Protein AF-A0A131XNH0-F1 (afdb_monomer)

Organism: NCBI:txid257692

Foldseek 3Di:
DDDDDDDDPDDDDDDPDPDPDPPPDPDPPQQAAADLEADDDDQDDDPPDPQWDWFWHNHNPATDIDTGHPSCPRNTHQARLRRCLHHNVPDDQLLQVPDAPQFLCPPPSDLDQPPDLQVRDDDPDRWDWKWFHDLVVQAIGITTGRDPDPDDDPNHRIGRDRVVNCRHRHCVNVSVVVVVVVVVVVD

Solvent-accessible surface area (backbone atoms only — not comparable to full-atom values): 11573 Å² total; per-residue (Å²): 139,86,85,83,85,81,83,79,83,80,82,80,81,81,80,83,77,84,78,85,77,85,75,87,71,91,67,89,62,90,77,44,65,57,54,77,49,51,78,80,77,81,53,54,93,58,91,84,50,88,67,52,38,80,30,22,42,30,68,77,84,50,67,43,81,42,64,27,32,72,94,50,52,54,53,31,27,84,26,42,38,64,34,24,68,75,61,37,78,79,61,87,57,47,26,37,67,40,72,58,64,32,39,69,60,72,90,66,84,64,88,55,72,57,90,57,38,79,82,54,83,52,101,84,56,80,32,40,72,31,18,26,38,36,60,89,85,43,43,57,43,56,36,37,34,60,41,84,60,90,79,78,51,92,53,44,12,67,24,84,38,59,71,58,31,36,36,60,36,41,59,42,46,61,52,52,52,51,56,55,48,55,55,59,78,74,107

Radius of gyration: 25.09 Å; Cα contacts (8 Å, |Δi|>4): 285; chains: 1; bounding box: 103×27×51 Å

Mean predicted aligned error: 12.6 Å

Nearest PDB structures (foldseek):
  4ntw-assembly1_B  TM=7.840E-01  e=1.267E-02  Micrurus tener tener
  1cbw-assembly1_D  TM=6.754E-01  e=1.628E-02  Bos taurus
  3l3t-assembly4_H  TM=7.615E-01  e=4.165E-02  Homo sapiens
  4dtg-assembly1_K  TM=8.808E-01  e=9.402E-02  Homo sapiens
  5jb4-assembly3_C  TM=5.821E-01  e=1.134E-01  Bos taurus

Structure (mmCIF, N/CA/C/O backbone):
data_AF-A0A131XNH0-F1
#
_entry.id   AF-A0A131XNH0-F1
#
loop_
_atom_site.group_PDB
_atom_site.id
_atom_site.type_symbol
_atom_site.label_atom_id
_atom_site.label_alt_id
_atom_site.label_comp_id
_atom_site.label_asym_id
_atom_site.label_entity_id
_atom_site.label_seq_id
_atom_site.pdbx_PDB_ins_code
_atom_site.Cartn_x
_atom_site.Cartn_y
_atom_site.Cartn_z
_atom_site.occupancy
_atom_site.B_iso_or_equiv
_atom_site.auth_seq_id
_atom_site.auth_comp_id
_atom_site.auth_asym_id
_atom_site.auth_atom_id
_atom_site.pdbx_PDB_model_num
ATOM 1 N N . ALA A 1 1 ? -75.062 -7.796 -14.620 1.00 44.69 1 ALA A N 1
ATOM 2 C CA . ALA A 1 1 ? -73.820 -7.941 -15.399 1.00 44.69 1 ALA A CA 1
ATOM 3 C C . ALA A 1 1 ? -73.049 -6.633 -15.315 1.00 44.69 1 ALA A C 1
ATOM 5 O O . ALA A 1 1 ? -73.639 -5.597 -15.591 1.00 44.69 1 ALA A O 1
ATOM 6 N N . ARG A 1 2 ? -71.762 -6.752 -14.970 1.00 46.25 2 ARG A N 1
ATOM 7 C CA . ARG A 1 2 ? -70.697 -5.739 -14.909 1.00 46.25 2 ARG A CA 1
ATOM 8 C C . ARG A 1 2 ? -70.635 -4.850 -13.666 1.00 46.25 2 ARG A C 1
ATOM 10 O O . ARG A 1 2 ? -71.256 -3.799 -13.568 1.00 46.25 2 ARG A O 1
ATOM 17 N N . ASP A 1 3 ? -69.795 -5.357 -12.774 1.00 42.38 3 ASP A N 1
ATOM 18 C CA . ASP A 1 3 ? -69.108 -4.742 -11.651 1.00 42.38 3 ASP A CA 1
ATOM 19 C C . ASP A 1 3 ? -68.352 -3.463 -12.037 1.00 42.38 3 ASP A C 1
ATOM 21 O O . ASP A 1 3 ? -67.699 -3.400 -13.082 1.00 42.38 3 ASP A O 1
ATOM 25 N N . VAL A 1 4 ? -68.390 -2.465 -11.152 1.00 46.16 4 VAL A N 1
ATOM 26 C CA . VAL A 1 4 ? -67.480 -1.314 -11.160 1.00 46.16 4 VAL A CA 1
ATOM 27 C C . VAL A 1 4 ? -66.603 -1.440 -9.918 1.00 46.16 4 VAL A C 1
ATOM 29 O O . VAL A 1 4 ? -67.062 -1.250 -8.795 1.00 46.16 4 VAL A O 1
ATOM 32 N N . ILE A 1 5 ? -65.347 -1.826 -10.134 1.00 52.44 5 ILE A N 1
ATOM 33 C CA . ILE A 1 5 ? -64.311 -1.917 -9.104 1.00 52.44 5 ILE A CA 1
ATOM 34 C C . ILE A 1 5 ? -63.691 -0.526 -8.960 1.00 52.44 5 ILE A C 1
ATOM 36 O O . ILE A 1 5 ? -62.969 -0.066 -9.843 1.00 52.44 5 ILE A O 1
ATOM 40 N N . THR A 1 6 ? -63.973 0.146 -7.847 1.00 55.66 6 THR A N 1
ATOM 41 C CA . THR A 1 6 ? -63.316 1.405 -7.479 1.00 55.66 6 THR A CA 1
ATOM 42 C C . THR A 1 6 ? -62.014 1.081 -6.747 1.00 55.66 6 THR A C 1
ATOM 44 O O . THR A 1 6 ? -62.030 0.632 -5.603 1.00 55.66 6 THR A O 1
ATOM 47 N N . LEU A 1 7 ? -60.876 1.289 -7.411 1.00 50.44 7 LEU A N 1
ATOM 48 C CA . LEU A 1 7 ? -59.545 1.209 -6.804 1.00 50.44 7 LEU A CA 1
ATOM 49 C C . LEU A 1 7 ? -59.304 2.450 -5.935 1.00 50.44 7 LEU A C 1
ATOM 51 O O . LEU A 1 7 ? -59.105 3.550 -6.446 1.00 50.44 7 LEU A O 1
ATOM 55 N N . ILE A 1 8 ? -59.315 2.270 -4.614 1.00 54.03 8 ILE A N 1
ATOM 56 C CA . ILE A 1 8 ? -58.834 3.273 -3.661 1.00 54.03 8 ILE A CA 1
ATOM 57 C C . ILE A 1 8 ? -57.310 3.136 -3.612 1.00 54.03 8 ILE A C 1
ATOM 59 O O . ILE A 1 8 ? -56.782 2.182 -3.046 1.00 54.03 8 ILE A O 1
ATOM 63 N N . ALA A 1 9 ? -56.600 4.074 -4.237 1.00 49.59 9 ALA A N 1
ATOM 64 C CA . ALA A 1 9 ? -55.153 4.182 -4.115 1.00 49.59 9 ALA A CA 1
ATOM 65 C C . ALA A 1 9 ? -54.807 4.701 -2.709 1.00 49.59 9 ALA A C 1
ATOM 67 O O . ALA A 1 9 ? -54.939 5.886 -2.406 1.00 49.59 9 ALA A O 1
ATOM 68 N N . SER A 1 10 ? -54.404 3.791 -1.829 1.00 46.84 10 SER A N 1
ATOM 69 C CA . SER A 1 10 ? -53.870 4.092 -0.504 1.00 46.84 10 SER A CA 1
ATOM 70 C C . SER A 1 10 ? -52.442 4.632 -0.629 1.00 46.84 10 SER A C 1
ATOM 72 O O . SER A 1 10 ? -51.507 3.870 -0.867 1.00 46.84 10 SER A O 1
ATOM 74 N N . TYR A 1 11 ? -52.262 5.943 -0.464 1.00 49.88 11 TYR A N 1
ATOM 75 C CA . TYR A 1 11 ? -50.943 6.558 -0.316 1.00 49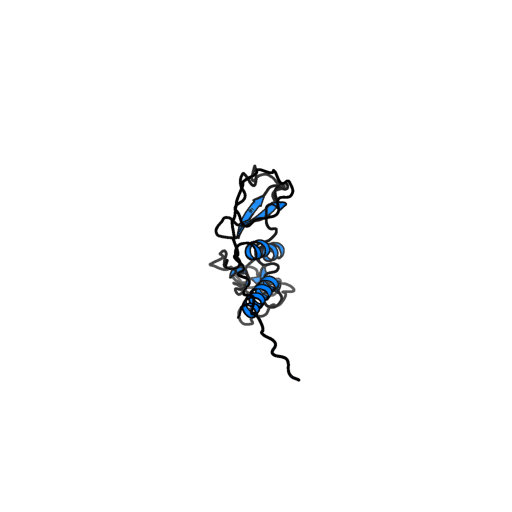.88 11 TYR A CA 1
ATOM 76 C C . TYR A 1 11 ? -50.453 6.367 1.124 1.00 49.88 11 TYR A C 1
ATOM 78 O O . TYR A 1 11 ? -50.841 7.105 2.027 1.00 49.88 11 TYR A O 1
ATOM 86 N N . THR A 1 12 ? -49.599 5.373 1.360 1.00 55.75 12 THR A N 1
ATOM 87 C CA . THR A 1 12 ? -48.831 5.281 2.608 1.00 55.75 12 THR A CA 1
ATOM 88 C C . THR A 1 12 ? -47.630 6.223 2.523 1.00 55.75 12 THR A C 1
ATOM 90 O O . THR A 1 12 ? -46.668 5.938 1.810 1.00 55.75 12 THR A O 1
ATOM 93 N N . LEU A 1 13 ? -47.682 7.349 3.243 1.00 48.34 13 LEU A N 1
ATOM 94 C CA . LEU A 1 13 ? -46.508 8.174 3.537 1.00 48.34 13 LEU A CA 1
ATOM 95 C C . LEU A 1 13 ? -45.530 7.355 4.395 1.00 48.34 13 LEU A C 1
ATOM 97 O O . LEU A 1 13 ? -45.822 7.072 5.555 1.00 48.34 13 LEU A O 1
ATOM 101 N N . MET A 1 14 ? -44.357 7.013 3.861 1.00 55.97 14 MET A N 1
ATOM 102 C CA . MET A 1 14 ? -43.214 6.644 4.697 1.00 55.97 14 MET A CA 1
ATOM 103 C C . MET A 1 14 ? -42.484 7.921 5.113 1.00 55.97 14 MET A C 1
ATOM 105 O O . MET A 1 14 ? -41.694 8.481 4.358 1.00 55.97 14 MET A O 1
ATOM 109 N N . THR A 1 15 ? -42.747 8.391 6.327 1.00 52.03 15 THR A N 1
ATOM 110 C CA . THR A 1 15 ? -41.867 9.334 7.021 1.00 52.03 15 THR A CA 1
ATOM 111 C C . THR A 1 15 ? -40.651 8.570 7.545 1.00 52.03 15 THR A C 1
ATOM 113 O O . THR A 1 15 ? -40.745 7.878 8.558 1.00 52.03 15 THR A O 1
ATOM 116 N N . LEU A 1 16 ? -39.511 8.681 6.860 1.00 45.47 16 LEU A N 1
ATOM 117 C CA . LEU A 1 16 ? -38.210 8.298 7.413 1.00 45.47 16 LEU A CA 1
ATOM 118 C C . LEU A 1 16 ? -37.776 9.380 8.406 1.00 45.47 16 LEU A C 1
ATOM 120 O O . LEU A 1 16 ? -37.287 10.439 8.019 1.00 45.47 16 LEU A O 1
ATOM 124 N N . VAL A 1 17 ? -37.987 9.120 9.694 1.00 49.22 17 VAL A N 1
ATOM 125 C CA . VAL A 1 17 ? -37.387 9.898 10.780 1.00 49.22 17 VAL A CA 1
ATOM 126 C C . VAL A 1 17 ? -36.035 9.261 11.096 1.00 49.22 17 VAL A C 1
ATOM 128 O O . VAL A 1 17 ? -35.975 8.212 11.730 1.00 49.22 17 VAL A O 1
ATOM 131 N N . LEU A 1 18 ? -34.947 9.880 10.636 1.00 47.38 18 LEU A N 1
ATOM 132 C CA . LEU A 1 18 ? -33.600 9.598 11.133 1.00 47.38 18 LEU A CA 1
ATOM 133 C C . LEU A 1 18 ? -33.345 10.513 12.334 1.00 47.38 18 LEU A C 1
ATOM 135 O O . LEU A 1 18 ? -32.860 11.631 12.186 1.00 47.38 18 LEU A O 1
ATOM 139 N N . THR A 1 19 ? -33.713 10.060 13.529 1.00 47.38 19 THR A N 1
ATOM 140 C CA . THR A 1 19 ? -33.179 10.634 14.770 1.00 47.38 19 THR A CA 1
ATOM 141 C C . THR A 1 19 ? -31.939 9.852 15.161 1.00 47.38 19 THR A C 1
ATOM 143 O O . THR A 1 19 ? -32.039 8.753 15.703 1.00 47.38 19 THR A O 1
ATOM 146 N N . ASP A 1 20 ? -30.779 10.432 14.879 1.00 46.81 20 ASP A N 1
ATOM 147 C CA . ASP A 1 20 ? -29.486 9.954 15.353 1.00 46.81 20 ASP A CA 1
ATOM 148 C C . ASP A 1 20 ? -29.313 10.432 16.809 1.00 46.81 20 ASP A C 1
ATOM 150 O O . ASP A 1 20 ? -28.947 11.577 17.077 1.00 46.81 20 ASP A O 1
ATOM 154 N N . GLN A 1 21 ? -29.687 9.592 17.778 1.00 40.91 21 GLN A N 1
ATOM 155 C CA . GLN A 1 21 ? -29.392 9.828 19.192 1.00 40.91 21 GLN A CA 1
ATOM 156 C C . GLN A 1 21 ? -28.073 9.139 19.540 1.00 40.91 21 GLN A C 1
ATOM 158 O O . GLN A 1 21 ? -28.044 7.964 19.901 1.00 40.91 21 GLN A O 1
ATOM 163 N N . ARG A 1 22 ? -26.968 9.889 19.499 1.00 43.16 22 ARG A N 1
ATOM 164 C CA . ARG A 1 22 ? -25.732 9.473 20.169 1.00 43.16 22 ARG A CA 1
ATOM 165 C C . ARG A 1 22 ? -25.866 9.719 21.670 1.00 43.16 22 ARG A C 1
ATOM 167 O O . ARG A 1 22 ? -25.497 10.772 22.179 1.00 43.16 22 ARG A O 1
ATOM 174 N N . ALA A 1 23 ? -26.392 8.727 22.381 1.00 39.09 23 ALA A N 1
ATOM 175 C CA . ALA A 1 23 ? -26.107 8.562 23.797 1.00 39.09 23 ALA A CA 1
ATOM 176 C C . ALA A 1 23 ? -24.734 7.885 23.917 1.00 39.09 23 ALA A C 1
ATOM 178 O O . ALA A 1 23 ? -24.583 6.702 23.621 1.00 39.09 23 ALA A O 1
ATOM 179 N N . ALA A 1 24 ? -23.718 8.648 24.323 1.00 38.84 24 ALA A N 1
ATOM 180 C CA . ALA A 1 24 ? -22.410 8.111 24.673 1.00 38.84 24 ALA A CA 1
ATOM 181 C C . ALA A 1 24 ? -22.508 7.376 26.020 1.00 38.84 24 ALA A C 1
ATOM 183 O O . ALA A 1 24 ? -22.227 7.934 27.078 1.00 38.84 24 ALA A O 1
ATOM 184 N N . SER A 1 25 ? -22.929 6.112 25.992 1.00 36.34 25 SER A N 1
ATOM 185 C CA . SER A 1 25 ? -22.599 5.180 27.064 1.00 36.34 25 SER A CA 1
ATOM 186 C C . SER A 1 25 ? -21.196 4.648 26.803 1.00 36.34 25 SER A C 1
ATOM 188 O O . SER A 1 25 ? -20.978 3.887 25.860 1.00 36.34 25 SER A O 1
ATOM 190 N N . VAL A 1 26 ? -20.255 5.057 27.653 1.00 47.47 26 VAL A N 1
ATOM 191 C CA . VAL A 1 26 ? -18.925 4.458 27.791 1.00 47.47 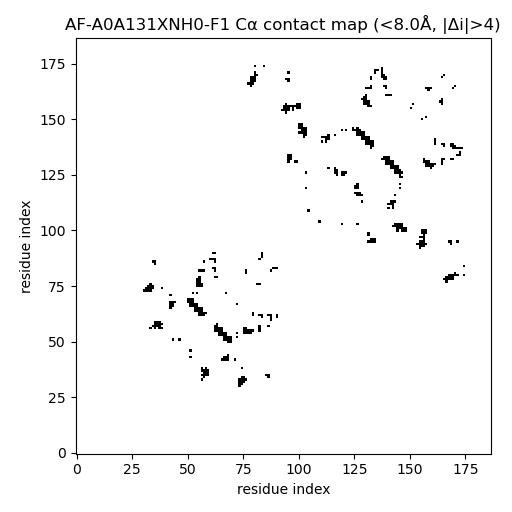26 VAL A CA 1
ATOM 192 C C . VAL A 1 26 ? -19.117 2.999 28.210 1.00 47.47 26 VAL A C 1
ATOM 194 O O . VAL A 1 26 ? -19.172 2.672 29.393 1.00 47.47 26 VAL A O 1
ATOM 197 N N . MET A 1 27 ? -19.264 2.113 27.230 1.00 39.25 27 MET A N 1
ATOM 198 C CA . MET A 1 27 ? -19.025 0.691 27.416 1.00 39.25 27 MET A CA 1
ATOM 199 C C . MET A 1 27 ? -17.640 0.412 26.861 1.00 39.25 27 MET A C 1
ATOM 201 O O . MET A 1 27 ? -17.382 0.572 25.671 1.00 39.25 27 MET A O 1
ATOM 205 N N . LYS A 1 28 ? -16.741 0.036 27.769 1.00 40.66 28 LYS A N 1
ATOM 206 C CA . LYS A 1 28 ? -15.414 -0.501 27.485 1.00 40.66 28 LYS A CA 1
ATOM 207 C C . LYS A 1 28 ? -15.612 -1.785 26.670 1.00 40.66 28 LYS A C 1
ATOM 209 O O . LYS A 1 28 ? -15.768 -2.864 27.234 1.00 40.66 28 LYS A O 1
ATOM 214 N N . ASN A 1 29 ? -15.727 -1.645 25.355 1.00 38.00 29 ASN A N 1
ATOM 215 C CA . ASN A 1 29 ? -15.895 -2.764 24.448 1.00 38.00 29 ASN A CA 1
ATOM 216 C C . ASN A 1 29 ? -14.509 -3.368 24.216 1.00 38.00 29 ASN A C 1
ATOM 218 O O . ASN A 1 29 ? -13.674 -2.782 23.538 1.00 38.00 29 ASN A O 1
ATOM 222 N N . THR A 1 30 ? -14.236 -4.510 24.841 1.00 45.06 30 THR A N 1
ATOM 223 C CA . THR A 1 30 ? -12.959 -5.234 24.720 1.00 45.06 30 THR A CA 1
ATOM 224 C C . THR A 1 30 ? -12.814 -6.012 23.408 1.00 45.06 30 THR A C 1
ATOM 226 O O . THR A 1 30 ? -11.839 -6.731 23.258 1.00 45.06 30 THR A O 1
ATOM 229 N N . ASN A 1 31 ? -13.736 -5.836 22.457 1.00 50.88 31 ASN A N 1
ATOM 230 C CA . ASN A 1 31 ? -13.583 -6.231 21.055 1.00 50.88 31 ASN A CA 1
ATOM 231 C C . ASN A 1 31 ? -13.767 -4.976 20.200 1.00 50.88 31 ASN A C 1
ATOM 233 O O . ASN A 1 31 ? -14.838 -4.724 19.647 1.00 50.88 31 ASN A O 1
ATOM 237 N N . SER A 1 32 ? -12.752 -4.122 20.214 1.00 67.31 32 SER A N 1
ATOM 238 C CA . SER A 1 32 ? -12.757 -2.879 19.458 1.00 67.31 32 SER A CA 1
ATOM 239 C C . SER A 1 32 ? -12.402 -3.198 18.012 1.00 67.31 32 SER A C 1
ATOM 241 O O . SER A 1 32 ? -11.243 -3.469 17.735 1.00 67.31 32 SER A O 1
ATOM 243 N N . GLU A 1 33 ? -13.382 -3.194 17.110 1.00 79.44 33 GLU A N 1
ATOM 244 C CA . GLU A 1 33 ? -13.127 -3.228 15.665 1.00 79.44 33 GLU A CA 1
ATOM 245 C C . GLU A 1 33 ? -12.521 -1.892 15.199 1.00 79.44 33 GLU A C 1
ATOM 247 O O . GLU A 1 33 ? -12.764 -0.857 15.834 1.00 79.44 33 GLU A O 1
ATOM 252 N N . PRO A 1 34 ? -11.752 -1.869 14.094 1.00 87.50 34 PRO A N 1
ATOM 253 C CA . PRO A 1 34 ? -11.221 -0.622 13.572 1.00 87.50 34 PRO A CA 1
ATOM 254 C C . PRO A 1 34 ? -12.369 0.273 13.094 1.00 87.50 34 PRO A C 1
ATOM 256 O O . PRO A 1 34 ? -13.322 -0.177 12.456 1.00 87.50 34 PRO A O 1
ATOM 259 N N . THR A 1 35 ? -12.282 1.563 13.409 1.00 91.31 35 THR A N 1
ATOM 260 C CA . THR A 1 35 ? -13.314 2.548 13.060 1.00 91.31 35 THR A CA 1
ATOM 261 C C . THR A 1 35 ? -12.742 3.656 12.185 1.00 91.31 35 THR A C 1
ATOM 263 O O . THR A 1 35 ? -11.535 3.885 12.149 1.00 91.31 35 THR A O 1
ATOM 266 N N . CYS A 1 36 ? -13.621 4.397 11.506 1.00 95.50 36 CYS A N 1
ATOM 267 C CA . CYS A 1 36 ? -13.257 5.610 10.766 1.00 95.50 36 CYS A CA 1
ATOM 268 C C . CYS A 1 36 ? -13.210 6.839 11.675 1.00 95.50 36 CYS A C 1
ATOM 270 O O . CYS A 1 36 ? -13.691 7.917 11.328 1.00 95.50 36 CYS A O 1
ATOM 272 N N . MET A 1 37 ? -12.665 6.651 12.872 1.00 92.50 37 MET A N 1
ATOM 273 C CA . MET A 1 37 ? -12.409 7.697 13.845 1.00 92.50 37 MET A CA 1
ATOM 274 C C . MET A 1 37 ? -10.992 7.523 14.368 1.00 92.50 37 MET A C 1
ATOM 276 O O . MET A 1 37 ? -10.538 6.400 14.591 1.00 92.50 37 MET A O 1
ATOM 280 N N . LYS A 1 38 ? -10.314 8.648 14.597 1.00 92.12 38 LYS A N 1
ATOM 281 C CA . LYS A 1 38 ? -8.984 8.647 15.194 1.00 92.12 38 LYS A CA 1
ATOM 282 C C . LYS A 1 38 ? -9.027 7.945 16.557 1.00 92.12 38 LYS A C 1
ATOM 284 O O . LYS A 1 38 ? -9.799 8.382 17.414 1.00 92.12 38 LYS A O 1
ATOM 289 N N . PRO A 1 39 ? -8.205 6.907 16.790 1.00 90.25 39 PRO A N 1
ATOM 290 C CA . PRO A 1 39 ? -8.164 6.240 18.082 1.00 90.25 39 PRO A CA 1
ATOM 291 C C . PRO A 1 39 ? -7.769 7.201 19.203 1.00 90.25 39 PRO A C 1
ATOM 293 O O . PRO A 1 39 ? -6.831 7.991 19.069 1.00 90.25 39 PRO A O 1
ATOM 296 N N . GLU A 1 40 ? -8.466 7.110 20.332 1.00 90.88 40 GLU A N 1
ATOM 297 C CA . GLU A 1 40 ? -8.141 7.899 21.517 1.00 90.88 40 GLU A CA 1
ATOM 298 C C . GLU A 1 40 ? -7.004 7.256 22.329 1.00 90.88 40 GLU A C 1
ATOM 300 O O . GLU A 1 40 ? -6.783 6.040 22.310 1.00 90.88 40 GLU A O 1
ATOM 305 N N . GLY A 1 41 ? -6.278 8.082 23.085 1.00 89.88 41 GLY A N 1
ATOM 306 C CA . GLY A 1 41 ? -5.198 7.640 23.967 1.00 89.88 41 GLY A CA 1
ATOM 307 C C . GLY A 1 41 ? -3.908 7.238 23.242 1.00 89.88 41 GLY A C 1
ATOM 308 O O . GLY A 1 41 ? -3.776 7.336 22.026 1.00 89.88 41 GLY A O 1
ATOM 309 N N . LYS A 1 42 ? -2.916 6.791 24.018 1.00 91.00 42 LYS A N 1
ATOM 310 C CA . LYS A 1 42 ? -1.612 6.388 23.481 1.00 91.00 42 LYS A CA 1
ATOM 311 C C . LYS A 1 42 ? -1.707 5.045 22.759 1.00 91.00 42 LYS A C 1
ATOM 313 O O . LYS A 1 42 ? -2.216 4.070 23.313 1.00 91.00 42 LYS A O 1
ATOM 318 N N . LEU A 1 43 ? -1.196 4.997 21.534 1.00 92.88 43 LEU A N 1
ATOM 319 C CA . LEU A 1 43 ? -1.111 3.773 20.734 1.00 92.88 43 LEU A CA 1
ATOM 320 C C . LEU A 1 43 ? 0.112 2.917 21.087 1.00 92.88 43 LEU A C 1
ATOM 322 O O . LEU A 1 43 ? 0.089 1.705 20.899 1.00 92.88 43 LEU A O 1
ATOM 326 N N . TYR A 1 44 ? 1.139 3.533 21.666 1.00 93.00 44 TYR A N 1
ATOM 327 C CA . TYR A 1 44 ? 2.338 2.887 22.181 1.00 93.00 44 TYR A CA 1
ATOM 328 C C . TYR A 1 44 ? 2.865 3.668 23.391 1.00 93.00 44 TYR A C 1
ATOM 330 O O . TYR A 1 44 ? 2.587 4.862 23.540 1.00 93.00 44 TYR A O 1
ATOM 338 N N . ASP A 1 45 ? 3.618 2.991 24.257 1.00 90.75 45 ASP A N 1
ATOM 339 C CA . ASP A 1 45 ? 4.174 3.592 25.475 1.00 90.75 45 ASP A CA 1
ATOM 340 C C . ASP A 1 45 ? 5.639 4.031 25.296 1.00 90.75 45 ASP A C 1
ATOM 342 O O . ASP A 1 45 ? 6.021 5.097 25.781 1.00 90.75 45 ASP A O 1
ATOM 346 N N . SER A 1 46 ? 6.434 3.257 24.549 1.00 90.62 46 SER A N 1
ATOM 347 C CA . SER A 1 46 ? 7.817 3.569 24.166 1.00 90.62 46 SER A CA 1
ATOM 348 C C . SER A 1 46 ? 8.108 3.054 22.758 1.00 90.62 46 SER A C 1
ATOM 350 O O . SER A 1 46 ? 7.576 2.016 22.382 1.00 90.62 46 SER A O 1
ATOM 352 N N . LEU A 1 47 ? 8.964 3.752 22.005 1.00 90.25 47 LEU A N 1
ATOM 353 C CA . LEU A 1 47 ? 9.468 3.288 20.704 1.00 90.25 47 LEU A CA 1
ATOM 354 C C . LEU A 1 47 ? 10.483 2.142 20.834 1.00 90.25 47 LEU A C 1
ATOM 356 O O . LEU A 1 47 ? 10.740 1.451 19.854 1.00 90.25 47 LEU A O 1
ATOM 360 N N . ASP A 1 48 ? 11.029 1.925 22.034 1.00 91.69 48 ASP A N 1
ATOM 361 C CA . ASP A 1 48 ? 11.983 0.844 22.314 1.00 91.69 48 ASP A CA 1
ATOM 362 C C . ASP A 1 48 ? 11.300 -0.525 22.491 1.00 91.69 48 ASP A C 1
ATOM 364 O O . ASP A 1 48 ? 11.970 -1.542 22.679 1.00 91.69 48 ASP A O 1
ATOM 368 N N . ASP A 1 49 ? 9.965 -0.568 22.473 1.00 90.31 49 ASP A N 1
ATOM 369 C CA . ASP A 1 49 ? 9.217 -1.815 22.584 1.00 90.31 49 ASP A CA 1
ATOM 370 C C . ASP A 1 49 ? 9.325 -2.628 21.282 1.00 90.31 49 ASP A C 1
ATOM 372 O O . ASP A 1 49 ? 8.815 -2.265 20.221 1.00 90.31 49 ASP A O 1
ATOM 376 N N . ILE A 1 50 ? 9.984 -3.781 21.377 1.00 89.50 50 ILE A N 1
ATOM 377 C CA . ILE A 1 50 ? 10.212 -4.700 20.255 1.00 89.50 50 ILE A CA 1
ATOM 378 C C . ILE A 1 50 ? 8.935 -5.405 19.769 1.00 89.50 50 ILE A C 1
ATOM 380 O O . ILE A 1 50 ? 8.956 -6.085 18.741 1.00 89.50 50 ILE A O 1
ATOM 384 N N . HIS A 1 51 ? 7.833 -5.297 20.512 1.00 93.75 51 HIS A N 1
ATOM 385 C CA . HIS A 1 51 ? 6.560 -5.929 20.180 1.00 93.75 51 HIS A CA 1
ATOM 386 C C . HIS A 1 51 ? 5.600 -5.008 19.424 1.00 93.75 51 HIS A C 1
ATOM 388 O O . HIS A 1 51 ? 4.521 -5.467 19.032 1.00 93.75 51 HIS A O 1
ATOM 394 N N . LEU A 1 52 ? 5.986 -3.752 19.170 1.00 95.06 52 LEU A N 1
ATOM 395 C CA . LEU A 1 52 ? 5.185 -2.831 18.371 1.00 95.06 52 LEU A CA 1
ATOM 396 C C . LEU A 1 52 ? 4.911 -3.385 16.969 1.00 95.06 52 LEU A C 1
ATOM 398 O O . LEU A 1 52 ? 5.728 -4.077 16.355 1.00 95.06 52 LEU A O 1
ATOM 402 N N . LYS A 1 53 ? 3.728 -3.061 16.453 1.00 95.88 53 LYS A N 1
ATOM 403 C CA . LYS A 1 53 ? 3.272 -3.410 15.109 1.00 95.88 53 LYS A CA 1
ATOM 404 C C . LYS A 1 53 ? 3.021 -2.141 14.315 1.00 95.88 53 LYS A C 1
ATOM 406 O O . LYS A 1 53 ? 2.396 -1.216 14.821 1.00 95.88 53 LYS A O 1
ATOM 411 N N . LEU A 1 54 ? 3.474 -2.121 13.066 1.00 96.00 54 LEU A N 1
ATOM 412 C CA . LEU A 1 54 ? 3.080 -1.098 12.105 1.00 96.00 54 LEU A CA 1
ATOM 413 C C . LEU A 1 54 ? 1.674 -1.425 11.585 1.00 96.00 54 LEU A C 1
ATOM 415 O O . LEU A 1 54 ? 1.408 -2.565 11.194 1.00 96.00 54 LEU A O 1
ATOM 419 N N . ARG A 1 55 ? 0.763 -0.456 11.653 1.00 97.25 55 ARG A N 1
ATOM 420 C CA . ARG A 1 55 ? -0.657 -0.588 11.283 1.00 97.25 55 ARG A CA 1
ATOM 421 C C . ARG A 1 55 ? -1.159 0.707 10.656 1.00 97.25 55 ARG A C 1
ATOM 423 O O . ARG A 1 55 ? -0.464 1.717 10.724 1.00 97.25 55 ARG A O 1
ATOM 430 N N . TYR A 1 56 ? -2.373 0.689 10.112 1.00 97.44 56 TYR A N 1
ATOM 431 C CA . TYR A 1 56 ? -3.059 1.897 9.656 1.00 97.44 56 TYR A CA 1
ATOM 432 C C . TYR A 1 56 ? -4.176 2.313 10.600 1.00 97.44 56 TYR A C 1
ATOM 434 O O . TYR A 1 56 ? -4.921 1.483 11.122 1.00 97.44 56 TYR A O 1
ATOM 442 N N . ILE A 1 57 ? -4.335 3.619 10.760 1.00 97.19 57 ILE A N 1
ATOM 443 C CA . ILE A 1 57 ? -5.520 4.235 11.355 1.00 97.19 57 ILE A CA 1
ATOM 444 C C . ILE A 1 57 ? -6.072 5.268 10.384 1.00 97.19 57 ILE A C 1
ATOM 446 O O . ILE A 1 57 ? -5.333 5.797 9.558 1.00 97.19 57 ILE A O 1
ATOM 450 N N . PHE A 1 58 ? -7.354 5.586 10.518 1.00 97.06 58 PHE A N 1
ATOM 451 C CA . PHE A 1 58 ? -7.895 6.805 9.939 1.00 97.06 58 PHE A CA 1
ATOM 452 C C . PHE A 1 58 ? -7.714 7.941 10.947 1.00 97.06 58 PHE A C 1
ATOM 454 O O . PHE A 1 58 ? -8.203 7.847 12.075 1.00 97.06 58 PHE A O 1
ATOM 461 N N . ASP A 1 59 ? -6.997 8.998 10.579 1.00 94.31 59 ASP A N 1
ATOM 462 C CA . ASP A 1 59 ? -6.687 10.097 11.501 1.00 94.31 59 ASP A CA 1
ATOM 463 C C . ASP A 1 59 ? -7.743 11.216 11.528 1.00 94.31 59 ASP A C 1
ATOM 465 O O . ASP A 1 59 ? -7.655 12.126 12.358 1.00 94.31 59 ASP A O 1
ATOM 469 N N . GLY A 1 60 ? -8.768 11.107 10.679 1.00 93.38 60 GLY A N 1
ATOM 470 C CA . GLY A 1 60 ? -9.809 12.113 10.467 1.00 93.38 60 GLY A CA 1
ATOM 471 C C . GLY A 1 60 ? -9.809 12.676 9.047 1.00 93.38 60 GLY A C 1
ATOM 472 O O . GLY A 1 60 ? -10.853 13.139 8.586 1.00 93.38 60 GLY A O 1
ATOM 473 N N . GLU A 1 61 ? -8.682 12.579 8.346 1.00 93.75 61 GLU A N 1
ATOM 474 C CA . GLU A 1 61 ? -8.516 13.055 6.974 1.00 93.75 61 GLU A CA 1
ATOM 475 C C . GLU A 1 61 ? -8.052 11.919 6.062 1.00 93.75 61 GLU A C 1
ATOM 477 O O . GLU A 1 61 ? -8.641 11.684 5.002 1.00 93.75 61 GLU A O 1
ATOM 482 N N . GLU A 1 62 ? -7.064 11.144 6.499 1.00 95.69 62 GLU A N 1
ATOM 483 C CA . GLU A 1 62 ? -6.471 10.080 5.704 1.00 95.69 62 GLU A CA 1
ATOM 484 C C . GLU A 1 62 ? -6.097 8.840 6.520 1.00 95.69 62 GLU A C 1
ATOM 486 O O . GLU A 1 62 ? -6.021 8.825 7.750 1.00 95.69 62 GLU A O 1
ATOM 491 N N . CYS A 1 63 ? -5.913 7.740 5.801 1.00 96.81 63 CYS A N 1
ATOM 492 C CA . CYS A 1 63 ? -5.330 6.526 6.333 1.00 96.81 63 CYS A CA 1
ATOM 493 C C . CYS A 1 63 ? -3.816 6.683 6.397 1.00 96.81 63 CYS A C 1
ATOM 495 O O . CYS A 1 63 ? -3.159 6.751 5.356 1.00 96.81 63 CYS A O 1
ATOM 497 N N . THR A 1 64 ? -3.288 6.698 7.618 1.00 95.44 64 THR A N 1
ATOM 498 C CA . THR A 1 64 ? -1.869 6.912 7.914 1.00 95.44 64 THR A CA 1
ATOM 499 C C . THR A 1 64 ? -1.304 5.778 8.764 1.00 95.44 64 THR A C 1
ATOM 501 O O . THR A 1 64 ? -2.034 5.094 9.494 1.00 95.44 64 THR A O 1
ATOM 504 N N . THR A 1 65 ? 0.004 5.560 8.659 1.00 95.88 65 THR A N 1
ATOM 505 C CA . THR A 1 65 ? 0.710 4.515 9.398 1.00 95.88 65 THR A CA 1
ATOM 506 C C . THR A 1 65 ? 1.000 4.933 10.834 1.00 95.88 65 THR A C 1
ATOM 508 O O . THR A 1 65 ? 1.443 6.051 11.092 1.00 95.88 65 THR A O 1
ATOM 511 N N . VAL A 1 66 ? 0.850 4.002 11.770 1.00 96.19 66 VAL A N 1
ATOM 512 C CA . VAL A 1 66 ? 1.186 4.189 13.184 1.00 96.19 66 VAL A CA 1
ATOM 513 C C . VAL A 1 66 ? 1.835 2.939 13.763 1.00 96.19 66 VAL A C 1
ATOM 515 O O . VAL A 1 66 ? 1.563 1.818 13.331 1.00 96.19 66 VAL A O 1
ATOM 518 N N . LEU A 1 67 ? 2.673 3.132 14.782 1.00 96.69 67 LEU A N 1
ATOM 519 C CA . LEU A 1 67 ? 3.117 2.044 15.644 1.00 96.69 67 LEU A CA 1
ATOM 520 C C . LEU A 1 67 ? 2.081 1.815 16.741 1.00 96.69 67 LEU A C 1
ATOM 522 O O . LEU A 1 67 ? 1.644 2.757 17.404 1.00 96.69 67 LEU A O 1
ATOM 526 N N . VAL A 1 68 ? 1.709 0.557 16.941 1.00 95.88 68 VAL A N 1
ATOM 527 C CA . VAL A 1 68 ? 0.754 0.157 17.971 1.00 95.88 68 VAL A CA 1
ATOM 528 C C . VAL A 1 68 ? 1.286 -0.989 18.804 1.00 95.88 68 VAL A C 1
ATOM 530 O O . VAL A 1 68 ? 1.978 -1.879 18.310 1.00 95.88 68 VAL A O 1
ATOM 533 N N . LYS A 1 69 ? 0.919 -0.989 20.077 1.00 95.12 69 LYS A N 1
ATOM 534 C CA . LYS A 1 69 ? 1.161 -2.113 20.975 1.00 95.12 69 LYS A CA 1
ATOM 535 C C . LYS A 1 69 ? 0.227 -3.298 20.689 1.00 95.12 69 LYS A C 1
ATOM 537 O O . LYS A 1 69 ? -0.883 -3.081 20.189 1.00 95.12 69 LYS A O 1
ATOM 542 N N . PRO A 1 70 ? 0.648 -4.539 21.001 1.00 93.38 7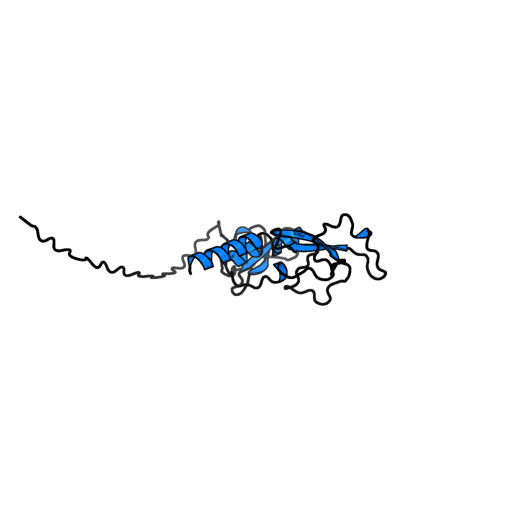0 PRO A N 1
ATOM 543 C CA . PRO A 1 70 ? -0.101 -5.749 20.663 1.00 93.38 70 PRO A CA 1
ATOM 544 C C . PRO A 1 70 ? -1.565 -5.742 21.107 1.00 93.38 70 PRO A C 1
ATOM 546 O O . PRO A 1 70 ? -2.419 -6.204 20.365 1.00 93.38 70 PRO A O 1
ATOM 549 N N . GLU A 1 71 ? -1.880 -5.188 22.276 1.00 92.31 71 GLU A N 1
ATOM 550 C CA . GLU A 1 71 ? -3.244 -5.164 22.811 1.00 92.31 71 GLU A CA 1
ATOM 551 C C . GLU A 1 71 ? -4.193 -4.181 22.103 1.00 92.31 71 GLU A C 1
ATOM 553 O O . GLU A 1 71 ? -5.387 -4.195 22.388 1.00 92.31 71 GLU A O 1
ATOM 558 N N . ARG A 1 72 ? -3.687 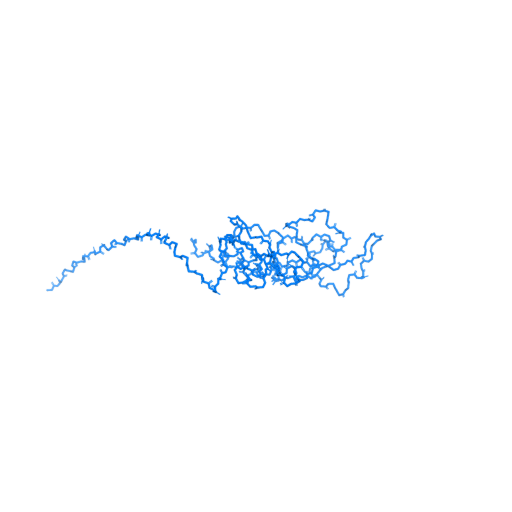-3.329 21.199 1.00 92.75 72 ARG A N 1
ATOM 559 C CA . ARG A 1 72 ? -4.491 -2.348 20.445 1.00 92.75 72 ARG A CA 1
ATOM 560 C C . ARG A 1 72 ? -4.550 -2.624 18.943 1.00 92.75 72 ARG A C 1
ATOM 562 O O . ARG A 1 72 ? -5.068 -1.803 18.191 1.00 92.75 72 ARG A O 1
ATOM 569 N N . VAL A 1 73 ? -4.027 -3.760 18.475 1.00 92.81 73 VAL A N 1
ATOM 570 C CA . VAL A 1 73 ? -4.000 -4.081 17.034 1.00 92.81 73 VAL A CA 1
ATOM 571 C C . VAL A 1 73 ? -5.395 -4.208 16.426 1.00 92.81 73 VAL A C 1
ATOM 573 O O . VAL A 1 73 ? -5.554 -3.898 15.244 1.00 92.81 73 VAL A O 1
ATOM 576 N N . ASP A 1 74 ? -6.387 -4.617 17.216 1.00 92.69 74 ASP A N 1
ATOM 577 C CA . ASP A 1 74 ? -7.772 -4.782 16.764 1.00 92.69 74 ASP A CA 1
ATOM 578 C C . ASP A 1 74 ? -8.452 -3.431 16.498 1.00 92.69 74 ASP A C 1
ATOM 580 O O . ASP A 1 74 ? -9.328 -3.334 15.648 1.00 92.69 74 ASP A O 1
ATOM 584 N N . GLU A 1 75 ? -7.963 -2.349 17.111 1.00 93.31 75 GLU A N 1
ATOM 585 C CA . GLU A 1 75 ? -8.463 -0.985 16.894 1.00 93.31 75 GLU A CA 1
ATOM 586 C C . GLU A 1 75 ? -7.946 -0.351 15.591 1.00 93.31 75 GLU A C 1
ATOM 588 O O . GLU A 1 75 ? -8.210 0.819 15.308 1.00 93.31 75 GLU A O 1
ATOM 593 N N . THR A 1 76 ? -7.159 -1.097 14.812 1.00 95.69 76 THR A N 1
ATOM 594 C CA . THR A 1 76 ? -6.420 -0.596 13.647 1.00 95.69 76 THR A CA 1
ATOM 595 C C . THR A 1 76 ? -6.583 -1.496 12.434 1.00 95.69 76 THR A C 1
ATOM 597 O O . THR A 1 76 ? -6.919 -2.676 12.537 1.00 95.69 76 THR A O 1
ATOM 600 N N . PHE A 1 77 ? -6.292 -0.946 11.264 1.00 97.19 77 PHE A N 1
ATOM 601 C CA . PHE A 1 77 ? -6.306 -1.676 10.010 1.00 97.19 77 PHE A CA 1
ATOM 602 C C . PHE A 1 77 ? -4.960 -2.374 9.766 1.00 97.19 77 PHE A C 1
ATOM 604 O O . PHE A 1 77 ? -3.899 -1.805 10.050 1.00 97.19 77 PHE A O 1
ATOM 611 N N . PRO A 1 78 ? -4.977 -3.610 9.238 1.00 96.12 78 PRO A N 1
ATOM 612 C CA . PRO A 1 78 ? -3.761 -4.369 8.967 1.00 96.12 78 PRO A CA 1
ATOM 613 C C . PRO A 1 78 ? -2.950 -3.843 7.781 1.00 96.12 78 PRO A C 1
ATOM 615 O O . PRO A 1 78 ? -1.747 -4.076 7.752 1.00 96.12 78 PRO A O 1
ATOM 618 N N . ASP A 1 79 ? -3.592 -3.158 6.838 1.00 96.56 79 ASP A N 1
ATOM 619 C CA . ASP A 1 79 ? -3.003 -2.656 5.598 1.00 96.56 79 ASP A CA 1
ATOM 620 C C . ASP A 1 79 ? -3.732 -1.381 5.141 1.00 96.56 79 ASP A C 1
ATOM 622 O O . ASP A 1 79 ? -4.841 -1.065 5.604 1.00 96.56 79 ASP A O 1
ATOM 626 N N . ARG A 1 80 ? -3.092 -0.637 4.237 1.00 96.94 80 ARG A N 1
ATOM 627 C CA . ARG A 1 80 ? -3.567 0.674 3.791 1.00 96.94 80 ARG A CA 1
ATOM 628 C C . ARG A 1 80 ? -4.895 0.587 3.062 1.00 96.94 80 ARG A C 1
ATOM 630 O O . ARG A 1 80 ? -5.795 1.393 3.303 1.00 96.94 80 ARG A O 1
ATOM 637 N N . ILE A 1 81 ? -5.016 -0.3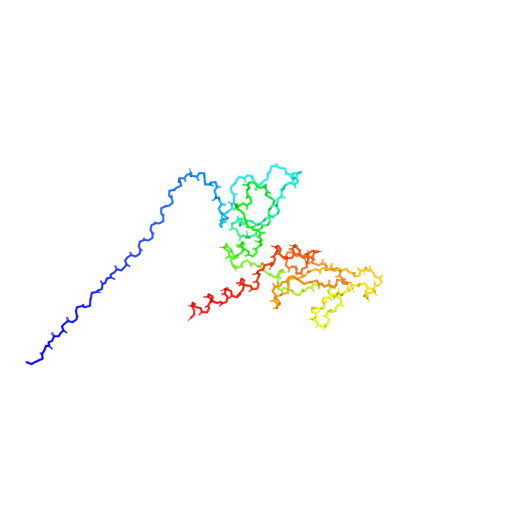83 2.159 1.00 97.19 81 ILE A N 1
ATOM 638 C CA . ILE A 1 81 ? -6.168 -0.511 1.269 1.00 97.19 81 ILE A CA 1
ATOM 639 C C . ILE A 1 81 ? -7.418 -0.879 2.063 1.00 97.19 81 ILE A C 1
ATOM 641 O O . ILE A 1 81 ? -8.491 -0.350 1.775 1.00 97.19 81 ILE A O 1
ATOM 645 N N . SER A 1 82 ? -7.289 -1.703 3.100 1.00 96.88 82 SER A N 1
ATOM 646 C CA . SER A 1 82 ? -8.364 -2.006 4.044 1.00 96.88 82 SER A CA 1
ATOM 647 C C . SER A 1 82 ? -8.876 -0.746 4.750 1.00 96.88 82 SER A C 1
ATOM 649 O O . SER A 1 82 ? -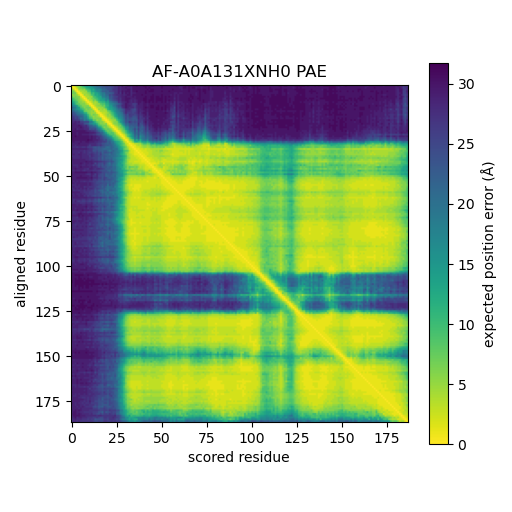10.091 -0.543 4.813 1.00 96.88 82 SER A O 1
ATOM 651 N N . CYS A 1 83 ? -7.977 0.136 5.204 1.00 97.81 83 CYS A N 1
ATOM 652 C CA . CYS A 1 83 ? -8.364 1.423 5.791 1.00 97.81 83 CYS A CA 1
ATOM 653 C C . CYS A 1 83 ? -9.044 2.339 4.759 1.00 97.81 83 CYS A C 1
ATOM 655 O O . CYS A 1 83 ? -10.159 2.811 4.989 1.00 97.81 83 CYS A O 1
ATOM 657 N N . ILE A 1 84 ? -8.418 2.547 3.592 1.00 96.94 84 ILE A N 1
ATOM 658 C CA . ILE A 1 84 ? -8.932 3.408 2.511 1.00 96.94 84 ILE A CA 1
ATOM 659 C C . ILE A 1 84 ? -10.323 2.952 2.084 1.00 96.94 84 ILE A C 1
ATOM 661 O O . ILE A 1 84 ? -11.252 3.753 1.994 1.00 96.94 84 ILE A O 1
ATOM 665 N N . LYS A 1 85 ? -10.493 1.646 1.868 1.00 95.94 85 LYS A N 1
ATOM 666 C CA . LYS A 1 85 ? -11.765 1.052 1.462 1.00 95.94 85 LYS A CA 1
ATOM 667 C C . LYS A 1 85 ? -12.887 1.364 2.450 1.00 95.94 85 LYS A C 1
ATOM 669 O O . LYS A 1 85 ? -14.014 1.586 2.010 1.00 95.94 85 LYS A O 1
ATOM 674 N N . MET A 1 86 ? -12.599 1.336 3.749 1.00 95.56 86 MET A N 1
ATOM 675 C CA . MET A 1 86 ? -13.607 1.542 4.786 1.00 95.56 86 MET A CA 1
ATOM 676 C C . MET A 1 86 ? -13.855 3.027 5.074 1.00 95.56 86 MET A C 1
ATOM 678 O O . MET A 1 86 ? -15.007 3.418 5.243 1.00 95.56 86 MET A O 1
ATOM 682 N N . CYS A 1 87 ? -12.800 3.845 5.110 1.00 96.94 87 CYS A N 1
ATOM 683 C CA . CYS A 1 87 ? -12.856 5.176 5.716 1.00 96.94 87 CYS A CA 1
ATOM 684 C C . CYS A 1 87 ? -12.618 6.334 4.755 1.00 96.94 87 CYS A C 1
ATOM 686 O O . CYS A 1 87 ? -13.213 7.393 4.939 1.00 96.94 87 CYS A O 1
ATOM 688 N N . ASN A 1 88 ? -11.804 6.151 3.715 1.00 95.94 88 ASN A N 1
ATOM 689 C CA . ASN A 1 88 ? -11.568 7.202 2.730 1.00 95.94 88 ASN A CA 1
ATOM 690 C C . ASN A 1 88 ? -11.349 6.634 1.316 1.00 95.94 88 ASN A C 1
ATOM 692 O O . ASN A 1 88 ? -10.228 6.659 0.810 1.00 95.94 88 ASN A O 1
ATOM 696 N N . PRO A 1 89 ? -12.409 6.167 0.618 1.00 94.38 89 PRO A N 1
ATOM 697 C CA . PRO A 1 89 ? -12.276 5.588 -0.724 1.00 94.38 89 PRO A CA 1
ATOM 698 C C . PRO A 1 89 ? -11.749 6.560 -1.794 1.00 94.38 89 PRO A C 1
ATOM 700 O O . PRO A 1 89 ? -11.490 6.142 -2.925 1.00 94.38 89 PRO A O 1
ATOM 703 N N . GLY A 1 90 ? -11.667 7.854 -1.466 1.00 92.62 90 GLY A N 1
ATOM 704 C CA . GLY A 1 90 ? -11.137 8.913 -2.319 1.00 92.62 90 GLY A CA 1
ATOM 705 C C . GLY A 1 90 ? -9.672 9.262 -2.060 1.00 92.62 90 GLY A C 1
ATOM 706 O O . GLY A 1 90 ? -9.147 10.091 -2.798 1.00 92.62 90 GLY A O 1
ATOM 707 N N . GLN A 1 91 ? -9.022 8.660 -1.056 1.00 94.50 91 GLN A N 1
ATOM 708 C CA . GLN A 1 91 ? -7.613 8.918 -0.757 1.00 94.50 91 GLN A CA 1
ATOM 709 C C . GLN A 1 91 ? -6.727 8.604 -1.966 1.00 94.50 91 GLN A C 1
ATOM 711 O O . GLN A 1 91 ? -6.981 7.655 -2.721 1.00 94.50 91 GLN A O 1
ATOM 716 N N . ASP A 1 92 ? -5.682 9.413 -2.149 1.00 92.88 92 ASP A N 1
ATOM 717 C CA . ASP A 1 92 ? -4.745 9.223 -3.245 1.00 92.88 92 ASP A CA 1
ATOM 718 C C . ASP A 1 92 ? -4.058 7.856 -3.153 1.00 92.88 92 ASP A C 1
ATOM 720 O O . ASP A 1 92 ? -3.655 7.410 -2.086 1.00 92.88 92 ASP A O 1
ATOM 724 N N . THR A 1 93 ? -3.948 7.159 -4.279 1.00 93.88 93 THR A N 1
ATOM 725 C CA . THR A 1 93 ? -3.348 5.812 -4.353 1.00 93.88 93 THR A CA 1
ATOM 726 C C . THR A 1 93 ? -2.349 5.723 -5.496 1.00 93.88 93 THR A C 1
ATOM 728 O O . THR A 1 93 ? -2.125 4.647 -6.052 1.00 93.88 93 THR A O 1
ATOM 731 N N . THR A 1 94 ? -1.758 6.861 -5.870 1.00 93.38 94 THR A N 1
ATOM 732 C CA . THR A 1 94 ? -0.813 6.933 -6.988 1.00 93.38 94 THR A CA 1
ATOM 733 C C . THR A 1 94 ? 0.426 6.077 -6.752 1.00 93.38 94 THR A C 1
ATOM 735 O O . THR A 1 94 ? 0.885 5.430 -7.695 1.00 93.38 94 THR A O 1
ATOM 738 N N . SER A 1 95 ? 0.856 5.922 -5.496 1.00 93.31 95 SER A N 1
ATOM 739 C CA . SER A 1 95 ? 1.887 4.958 -5.089 1.00 93.31 95 SER A CA 1
ATOM 740 C C . SER A 1 95 ? 1.578 3.507 -5.457 1.00 93.31 95 SER A C 1
ATOM 742 O O . SER A 1 95 ? 2.499 2.724 -5.626 1.00 93.31 95 SER A O 1
ATOM 744 N N . CYS A 1 96 ? 0.319 3.143 -5.708 1.00 95.75 96 CYS A N 1
ATOM 745 C CA . CYS A 1 96 ? -0.055 1.804 -6.171 1.00 95.75 96 CYS A CA 1
ATOM 746 C C . CYS A 1 96 ? -0.302 1.721 -7.685 1.00 95.75 96 CYS A C 1
ATOM 748 O O . CYS A 1 96 ? -0.502 0.629 -8.214 1.00 95.75 96 CYS A O 1
ATOM 750 N N . THR A 1 97 ? -0.352 2.845 -8.406 1.00 93.19 97 THR A N 1
ATOM 751 C CA . THR A 1 97 ? -0.720 2.874 -9.836 1.00 93.19 97 THR A CA 1
ATOM 752 C C . THR A 1 97 ? 0.364 3.407 -10.752 1.00 93.19 97 THR A C 1
ATOM 754 O O . THR A 1 97 ? 0.338 3.124 -11.952 1.00 93.19 97 THR A O 1
ATOM 757 N N . ASN A 1 98 ? 1.286 4.201 -10.212 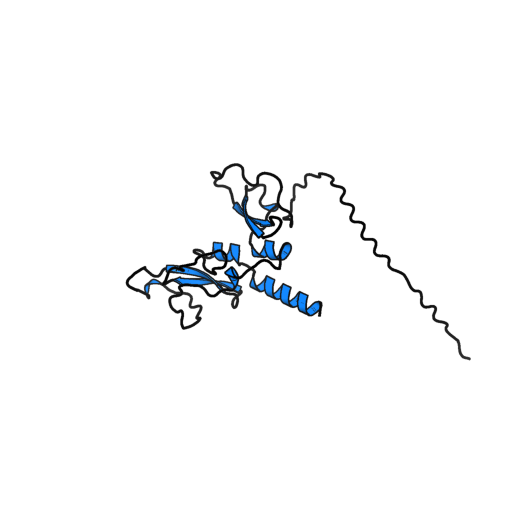1.00 90.81 98 ASN A N 1
ATOM 758 C CA . ASN A 1 98 ? 2.367 4.799 -10.975 1.00 90.81 98 ASN A CA 1
ATOM 759 C C . ASN A 1 98 ? 3.307 3.721 -11.513 1.00 90.81 98 ASN A C 1
ATOM 761 O O . ASN A 1 98 ? 3.372 2.601 -11.007 1.00 90.81 98 ASN A O 1
ATOM 765 N N . ARG A 1 99 ? 4.035 4.049 -12.581 1.00 87.44 99 ARG A N 1
ATOM 766 C CA . ARG A 1 99 ? 5.078 3.150 -13.080 1.00 87.44 99 ARG A CA 1
ATOM 767 C C . ARG A 1 99 ? 6.238 3.109 -12.082 1.00 87.44 99 ARG A C 1
ATOM 769 O O . ARG A 1 99 ? 6.539 4.154 -11.505 1.00 87.44 99 ARG A O 1
ATOM 776 N N . PRO A 1 100 ? 6.910 1.956 -11.922 1.00 89.12 100 PRO A N 1
ATOM 777 C CA . PRO A 1 100 ? 8.102 1.885 -11.093 1.00 89.12 100 PRO A CA 1
ATOM 778 C C . PRO A 1 100 ? 9.184 2.814 -11.656 1.00 89.12 100 PRO A C 1
ATOM 780 O O . PRO A 1 100 ? 9.493 2.733 -12.854 1.00 89.12 100 PRO A O 1
ATOM 783 N N . PRO A 1 101 ? 9.767 3.700 -10.838 1.00 87.00 101 PRO A N 1
ATOM 784 C CA . PRO A 1 101 ? 10.865 4.542 -11.278 1.00 87.00 101 PRO A CA 1
ATOM 785 C C . PRO A 1 101 ? 12.150 3.722 -11.407 1.00 87.00 101 PRO A C 1
ATOM 787 O O . PRO A 1 101 ? 12.263 2.616 -10.872 1.00 87.00 101 PRO A O 1
ATOM 790 N N . GLY A 1 102 ? 13.134 4.260 -12.128 1.00 83.06 102 GLY A N 1
ATOM 791 C CA . GLY A 1 102 ? 14.485 3.694 -12.115 1.00 83.06 102 GLY A CA 1
ATOM 792 C C . GLY A 1 102 ? 14.645 2.318 -12.766 1.00 83.06 102 GLY A C 1
ATOM 793 O O . GLY A 1 102 ? 15.724 1.737 -12.708 1.00 83.06 102 GLY A O 1
ATOM 794 N N . ALA A 1 103 ? 13.598 1.766 -13.387 1.00 82.75 103 ALA A N 1
ATOM 795 C CA . ALA A 1 103 ? 13.632 0.411 -13.927 1.00 82.75 103 ALA A CA 1
ATOM 796 C C . ALA A 1 103 ? 14.699 0.258 -15.028 1.00 82.75 103 ALA A C 1
ATOM 798 O O . ALA A 1 103 ? 14.736 1.034 -15.978 1.00 82.75 103 ALA A O 1
ATOM 799 N N . CYS A 1 104 ? 15.516 -0.795 -14.971 1.00 76.19 104 CYS A N 1
ATOM 800 C CA . CYS A 1 104 ? 16.598 -1.033 -15.937 1.00 76.19 104 CYS A CA 1
ATOM 801 C C . CYS A 1 104 ? 16.153 -1.151 -17.407 1.00 76.19 104 CYS A C 1
ATOM 803 O O . CYS A 1 104 ? 16.931 -0.895 -18.322 1.00 76.19 104 CYS A O 1
ATOM 805 N N . ARG A 1 105 ? 14.905 -1.561 -17.656 1.00 70.12 105 ARG A N 1
ATOM 806 C CA . ARG A 1 105 ? 14.312 -1.663 -19.000 1.00 70.12 105 ARG A CA 1
ATOM 807 C C . ARG A 1 105 ? 13.137 -0.701 -19.143 1.00 70.12 105 ARG A C 1
ATOM 809 O O . ARG A 1 105 ? 11.999 -1.123 -19.359 1.00 70.12 105 ARG A O 1
ATOM 816 N N . LYS A 1 106 ? 13.427 0.599 -18.995 1.00 59.41 106 LYS A N 1
ATOM 817 C CA . LYS A 1 106 ? 12.452 1.705 -19.098 1.00 59.41 106 LYS A CA 1
ATOM 818 C C . LYS A 1 106 ? 11.623 1.652 -20.389 1.00 59.41 106 LYS A C 1
ATOM 820 O O . LYS A 1 106 ? 10.458 2.035 -20.395 1.00 59.41 106 LYS A O 1
ATOM 825 N N . ASP A 1 107 ? 12.221 1.167 -21.474 1.00 51.34 107 ASP A N 1
ATOM 826 C CA . ASP A 1 107 ? 11.702 1.185 -22.842 1.00 51.34 107 ASP A CA 1
ATOM 827 C C . ASP A 1 107 ? 10.677 0.085 -23.156 1.00 51.34 107 ASP A C 1
ATOM 829 O O . ASP A 1 107 ? 9.952 0.200 -24.144 1.00 51.34 107 ASP A O 1
ATOM 833 N N . LYS A 1 108 ? 10.585 -0.976 -22.341 1.00 47.19 108 LYS A N 1
ATOM 834 C CA . LYS A 1 108 ? 9.760 -2.149 -22.687 1.00 47.19 108 LYS A CA 1
ATOM 835 C C . LYS A 1 108 ? 8.474 -2.301 -21.895 1.00 47.19 108 LYS A C 1
ATOM 837 O O . LYS A 1 108 ? 7.675 -3.153 -22.268 1.00 47.19 108 LYS A O 1
ATOM 842 N N . GLY A 1 109 ? 8.258 -1.517 -20.834 1.00 49.00 109 GLY A N 1
ATOM 843 C CA . GLY A 1 109 ? 7.068 -1.657 -19.979 1.00 49.00 109 GLY A CA 1
ATOM 844 C C . GLY A 1 109 ? 6.842 -3.103 -19.518 1.00 49.00 109 GLY A C 1
ATOM 845 O O . GLY A 1 109 ? 5.702 -3.542 -19.412 1.00 49.00 109 GLY A O 1
ATOM 846 N N . GLN A 1 110 ? 7.929 -3.868 -19.374 1.00 48.50 110 GLN A N 1
ATOM 847 C CA . GLN A 1 110 ? 7.887 -5.313 -19.216 1.00 48.50 110 GLN A CA 1
ATOM 848 C C . GLN A 1 110 ? 8.218 -5.689 -17.776 1.00 48.50 110 GLN A C 1
ATOM 850 O O . GLN A 1 110 ? 9.346 -5.512 -17.317 1.00 48.50 110 GLN A O 1
ATOM 855 N N . ASP A 1 111 ? 7.207 -6.266 -17.132 1.00 50.06 111 ASP A N 1
ATOM 856 C CA . ASP A 1 111 ? 7.189 -6.922 -15.824 1.00 50.06 111 ASP A CA 1
ATOM 857 C C . ASP A 1 111 ? 8.044 -8.205 -15.827 1.00 50.06 111 ASP A C 1
ATOM 859 O O . ASP A 1 111 ? 7.547 -9.316 -15.617 1.00 50.06 111 ASP A O 1
ATOM 863 N N . VAL A 1 112 ? 9.327 -8.112 -16.178 1.00 51.28 112 VAL A N 1
ATOM 864 C CA . VAL A 1 112 ? 10.178 -9.304 -16.215 1.00 51.28 112 VAL A CA 1
ATOM 865 C C . VAL A 1 112 ? 10.692 -9.552 -14.810 1.00 51.28 112 VAL A C 1
ATOM 867 O O . VAL A 1 112 ? 11.584 -8.841 -14.363 1.00 51.28 112 VAL A O 1
ATOM 870 N N . ASN A 1 113 ? 10.129 -10.565 -14.147 1.00 53.72 113 ASN A N 1
ATOM 871 C CA . ASN A 1 113 ? 10.671 -11.160 -12.928 1.00 53.72 113 ASN A CA 1
ATOM 872 C C . ASN A 1 113 ? 12.184 -11.378 -13.125 1.00 53.72 113 ASN A C 1
ATOM 874 O O . ASN A 1 113 ? 12.565 -12.244 -13.927 1.00 53.72 113 ASN A O 1
ATOM 878 N N . PRO A 1 114 ? 13.051 -10.555 -12.514 1.00 59.25 114 PRO A N 1
ATOM 879 C CA . PRO A 1 114 ? 14.459 -10.619 -12.830 1.00 59.25 114 PRO A CA 1
ATOM 880 C C . PRO A 1 114 ? 15.043 -11.845 -12.139 1.00 59.25 114 PRO A C 1
ATOM 882 O O . PRO A 1 114 ? 15.188 -11.869 -10.923 1.00 59.25 114 PRO A O 1
ATOM 885 N N . LEU A 1 115 ? 15.377 -12.875 -12.924 1.00 54.94 115 LEU A N 1
ATOM 886 C CA . LEU A 1 115 ? 16.043 -14.077 -12.411 1.00 54.94 115 LEU A CA 1
ATOM 887 C C . LEU A 1 115 ? 17.339 -13.726 -11.665 1.00 54.94 115 LEU A C 1
ATOM 889 O O . LEU A 1 115 ? 17.609 -14.358 -10.654 1.00 54.94 115 LEU A O 1
ATOM 893 N N . THR A 1 116 ? 18.064 -12.688 -12.103 1.00 58.78 116 THR A N 1
ATOM 894 C CA . THR A 1 116 ? 19.039 -11.925 -11.306 1.00 58.78 116 THR A CA 1
ATOM 895 C C . THR A 1 116 ? 19.207 -10.514 -11.897 1.00 58.78 116 THR A C 1
ATOM 897 O O . THR A 1 116 ? 19.344 -10.353 -13.114 1.00 58.78 116 THR A O 1
ATOM 900 N N . CYS A 1 117 ? 19.225 -9.472 -11.055 1.00 69.62 117 CYS A N 1
ATOM 901 C CA . CYS A 1 117 ? 19.643 -8.123 -11.481 1.00 69.62 117 CYS A CA 1
ATOM 902 C C . CYS A 1 117 ? 21.141 -8.054 -11.820 1.00 69.62 117 CYS A C 1
ATOM 904 O O . CYS A 1 117 ? 21.576 -7.153 -12.528 1.00 69.62 117 CYS A O 1
ATOM 906 N N . GLU A 1 118 ? 21.895 -9.082 -11.423 1.00 57.28 118 GLU A N 1
ATOM 907 C CA . GLU A 1 118 ? 23.329 -9.277 -11.661 1.00 57.28 118 GLU A CA 1
ATOM 908 C C . GLU A 1 118 ? 23.745 -9.208 -13.139 1.00 57.28 118 GLU A C 1
ATOM 910 O O . GLU A 1 118 ? 24.905 -8.964 -13.435 1.00 57.28 118 GLU A O 1
ATOM 915 N N . THR A 1 119 ? 22.839 -9.401 -14.103 1.00 55.72 119 THR A N 1
ATOM 916 C CA . THR A 1 119 ? 23.204 -9.317 -15.533 1.00 55.72 119 THR A CA 1
ATOM 917 C C . THR A 1 119 ? 23.256 -7.886 -16.086 1.00 55.72 119 THR A C 1
ATOM 919 O O . THR A 1 119 ? 23.607 -7.702 -17.253 1.00 55.72 119 THR A O 1
ATOM 922 N N . ILE A 1 120 ? 22.933 -6.868 -15.278 1.00 57.69 120 ILE A N 1
ATOM 923 C CA . ILE A 1 120 ? 22.772 -5.472 -15.716 1.00 57.69 120 ILE A CA 1
ATOM 924 C C . ILE A 1 120 ? 23.876 -4.584 -15.114 1.00 57.69 120 ILE A C 1
ATOM 926 O O . ILE A 1 120 ? 23.620 -3.576 -14.472 1.00 57.69 120 ILE A O 1
ATOM 930 N N . TYR A 1 121 ? 25.141 -4.955 -15.309 1.00 50.91 121 TYR A N 1
ATOM 931 C CA . TYR A 1 121 ? 26.260 -4.137 -14.836 1.00 50.91 121 TYR A CA 1
ATOM 932 C C . TYR A 1 121 ? 26.332 -2.798 -15.586 1.00 50.91 121 TYR A C 1
ATOM 934 O O . TYR A 1 121 ? 26.636 -2.756 -16.782 1.00 50.91 121 TYR A O 1
ATOM 942 N N . SER A 1 122 ? 26.117 -1.693 -14.869 1.00 49.12 122 SER A N 1
ATOM 943 C CA . SER A 1 122 ? 26.470 -0.344 -15.315 1.00 49.12 122 SER A CA 1
ATOM 944 C C . SER A 1 122 ? 27.305 0.360 -14.238 1.00 49.12 122 SER A C 1
ATOM 946 O O . SER A 1 122 ? 27.182 0.085 -13.053 1.00 49.12 122 SER A O 1
ATOM 948 N N . ARG A 1 123 ? 28.234 1.215 -14.675 1.00 48.16 123 ARG A N 1
ATOM 949 C CA . ARG A 1 123 ? 29.458 1.634 -13.963 1.00 48.16 123 ARG A CA 1
ATOM 950 C C . ARG A 1 123 ? 29.292 2.492 -12.695 1.00 48.16 123 ARG A C 1
ATOM 952 O O . ARG A 1 123 ? 30.319 2.948 -12.199 1.00 48.16 123 ARG A O 1
ATOM 959 N N . PHE A 1 124 ? 28.084 2.740 -12.191 1.00 50.47 124 PHE A N 1
ATOM 960 C CA . PHE A 1 124 ? 27.897 3.755 -11.143 1.00 50.47 124 PHE A CA 1
ATOM 961 C C . PHE A 1 124 ? 27.071 3.342 -9.920 1.00 50.47 124 PHE A C 1
ATOM 963 O O . PHE A 1 124 ? 27.274 3.965 -8.891 1.00 50.47 124 PHE A O 1
ATOM 970 N N . GLU A 1 125 ? 26.281 2.268 -9.970 1.00 62.88 125 GLU A N 1
ATOM 971 C CA . GLU A 1 125 ? 25.620 1.639 -8.814 1.00 62.88 125 GLU A CA 1
ATOM 972 C C . GLU A 1 125 ? 25.159 0.243 -9.253 1.00 62.88 125 GLU A C 1
ATOM 974 O O . GLU A 1 125 ? 24.648 0.083 -10.367 1.00 62.88 125 GLU A O 1
ATOM 979 N N . ASP A 1 126 ? 25.408 -0.784 -8.437 1.00 67.81 126 ASP A N 1
ATOM 980 C CA . ASP A 1 126 ? 25.032 -2.148 -8.808 1.00 67.81 126 ASP A CA 1
ATOM 981 C C . ASP A 1 126 ? 23.499 -2.266 -8.834 1.00 67.81 126 ASP A C 1
ATOM 983 O O . ASP A 1 126 ? 22.834 -1.865 -7.874 1.00 67.81 126 ASP A O 1
ATOM 987 N N . PRO A 1 127 ? 22.914 -2.814 -9.914 1.00 74.75 127 PRO A N 1
ATOM 988 C CA . PRO A 1 127 ? 21.472 -2.961 -10.010 1.00 74.75 127 PRO A CA 1
ATOM 989 C C . PRO A 1 127 ? 20.954 -3.852 -8.879 1.00 74.75 127 PRO A C 1
ATOM 991 O O . PRO A 1 127 ? 21.467 -4.949 -8.642 1.00 74.75 127 PRO A O 1
ATOM 994 N N . TYR A 1 128 ? 19.888 -3.418 -8.217 1.00 81.00 128 TYR A N 1
ATOM 995 C CA . TYR A 1 128 ? 19.287 -4.150 -7.104 1.00 81.00 128 TYR A CA 1
ATOM 996 C C . TYR A 1 128 ? 17.800 -4.420 -7.345 1.00 81.00 128 TYR A C 1
ATOM 998 O O . TYR A 1 128 ? 17.161 -3.819 -8.212 1.00 81.00 128 TYR A O 1
ATOM 1006 N N . VAL A 1 129 ? 17.251 -5.380 -6.597 1.00 85.31 129 VAL A N 1
ATOM 1007 C CA . VAL A 1 129 ? 15.832 -5.743 -6.674 1.00 85.31 129 VAL A CA 1
ATOM 1008 C C . VAL A 1 129 ? 15.024 -4.814 -5.775 1.00 85.31 129 VAL A C 1
ATOM 1010 O O . VAL A 1 129 ? 15.268 -4.753 -4.572 1.00 85.31 129 VAL A O 1
ATOM 1013 N N . ALA A 1 130 ? 14.025 -4.156 -6.354 1.00 89.19 130 ALA A N 1
ATOM 1014 C CA . ALA A 1 130 ? 12.943 -3.495 -5.635 1.00 89.19 130 ALA A CA 1
ATOM 1015 C C . ALA A 1 130 ? 11.597 -4.089 -6.072 1.00 89.19 130 ALA A C 1
ATOM 1017 O O . ALA A 1 130 ? 11.532 -4.967 -6.933 1.00 89.19 130 ALA A O 1
ATOM 1018 N N . TYR A 1 131 ? 10.517 -3.607 -5.476 1.00 92.19 131 TYR A N 1
ATOM 1019 C CA . TYR A 1 131 ? 9.149 -4.042 -5.714 1.00 92.19 131 TYR A CA 1
ATOM 1020 C C . TYR A 1 131 ? 8.283 -2.843 -6.078 1.00 92.19 131 TYR A C 1
ATOM 1022 O O . TYR A 1 131 ? 8.518 -1.724 -5.632 1.00 92.19 131 TYR A O 1
ATOM 1030 N N . TYR A 1 132 ? 7.262 -3.091 -6.884 1.00 93.62 132 TYR A N 1
ATOM 1031 C CA . TYR A 1 132 ? 6.202 -2.138 -7.192 1.00 93.62 132 TYR A CA 1
ATOM 1032 C C . TYR A 1 132 ? 4.882 -2.896 -7.257 1.00 93.62 132 TYR A C 1
ATOM 1034 O O . TYR A 1 132 ? 4.851 -4.097 -7.561 1.00 93.62 132 TYR A O 1
ATOM 1042 N N . TYR A 1 133 ? 3.778 -2.209 -6.990 1.00 95.56 133 TYR A N 1
ATOM 1043 C CA . TYR A 1 133 ? 2.463 -2.792 -7.166 1.00 95.56 133 TYR A CA 1
ATOM 1044 C C . TYR A 1 133 ? 2.080 -2.770 -8.642 1.00 95.56 133 TYR A C 1
ATOM 1046 O O . TYR A 1 133 ? 1.945 -1.715 -9.268 1.00 95.56 133 TYR A O 1
ATOM 1054 N N . ASN A 1 134 ? 1.874 -3.953 -9.208 1.00 93.88 134 ASN A N 1
ATOM 1055 C CA . ASN A 1 134 ? 1.432 -4.095 -10.579 1.00 93.88 134 ASN A CA 1
ATOM 1056 C C . ASN A 1 134 ? -0.087 -4.274 -10.611 1.00 93.88 134 ASN A C 1
ATOM 1058 O O . ASN A 1 134 ? -0.615 -5.354 -10.338 1.00 93.88 134 ASN A O 1
ATOM 1062 N N . THR A 1 135 ? -0.795 -3.214 -10.995 1.00 92.31 135 THR A N 1
ATOM 1063 C CA . THR A 1 135 ? -2.266 -3.183 -11.049 1.00 92.31 135 THR A CA 1
ATOM 1064 C C . THR A 1 135 ? -2.868 -4.154 -12.064 1.00 92.31 135 THR A C 1
ATOM 1066 O O . THR A 1 135 ? -4.002 -4.605 -11.881 1.00 92.31 135 THR A O 1
ATOM 1069 N N . THR A 1 136 ? -2.121 -4.530 -13.108 1.00 90.31 136 THR A N 1
ATOM 1070 C CA . THR A 1 136 ? -2.583 -5.489 -14.122 1.00 90.31 136 THR A CA 1
ATOM 1071 C C . THR A 1 136 ? -2.727 -6.877 -13.513 1.00 90.31 136 THR A C 1
ATOM 1073 O O . THR A 1 136 ? -3.770 -7.522 -13.660 1.00 90.31 136 THR A O 1
ATOM 1076 N N . VAL A 1 137 ? -1.713 -7.337 -12.776 1.00 91.06 137 VAL A N 1
ATOM 1077 C CA . VAL A 1 137 ? -1.751 -8.645 -12.101 1.00 91.06 137 VAL A CA 1
ATOM 1078 C C . VAL A 1 137 ? -2.481 -8.577 -10.759 1.00 91.06 137 VAL A C 1
ATOM 1080 O O . VAL A 1 137 ? -3.216 -9.507 -10.441 1.00 91.06 137 VAL A O 1
ATOM 1083 N N . GLY A 1 138 ? -2.400 -7.449 -10.051 1.00 94.12 138 GLY A N 1
ATOM 1084 C CA . GLY A 1 138 ? -3.006 -7.226 -8.735 1.00 94.12 138 GLY A CA 1
ATOM 1085 C C . GLY A 1 138 ? -2.115 -7.615 -7.559 1.00 94.12 138 GLY A C 1
ATOM 1086 O O . GLY A 1 138 ? -2.635 -7.996 -6.517 1.00 94.12 138 GLY A O 1
ATOM 1087 N N . LYS A 1 139 ? -0.792 -7.569 -7.730 1.00 95.19 139 LYS A N 1
ATOM 1088 C CA . LYS A 1 139 ? 0.175 -7.959 -6.698 1.00 95.19 139 LYS A CA 1
ATOM 1089 C C . LYS A 1 139 ? 1.483 -7.193 -6.828 1.00 95.19 139 LYS A C 1
ATOM 1091 O O . LYS A 1 139 ? 1.801 -6.667 -7.902 1.00 95.19 139 LYS A O 1
ATOM 1096 N N . CYS A 1 140 ? 2.259 -7.212 -5.757 1.00 95.00 140 CYS A N 1
ATOM 1097 C CA . CYS A 1 140 ? 3.631 -6.746 -5.759 1.00 95.00 140 CYS A CA 1
ATOM 1098 C C . CYS A 1 140 ? 4.506 -7.622 -6.659 1.00 95.00 140 CYS A C 1
ATOM 1100 O O . CYS A 1 140 ? 4.370 -8.846 -6.731 1.00 95.00 140 CYS A O 1
ATOM 1102 N N . THR A 1 141 ? 5.320 -6.957 -7.473 1.00 92.56 141 THR A N 1
ATOM 1103 C CA . THR A 1 141 ? 6.152 -7.594 -8.492 1.00 92.56 141 THR A CA 1
ATOM 1104 C C . THR A 1 141 ? 7.579 -7.067 -8.360 1.00 92.56 141 THR A C 1
ATOM 1106 O O . THR A 1 141 ? 7.761 -5.848 -8.300 1.00 92.56 141 THR A O 1
ATOM 1109 N N . PRO A 1 142 ? 8.594 -7.947 -8.303 1.00 90.12 142 PRO A N 1
ATOM 1110 C CA . PRO A 1 142 ? 9.981 -7.516 -8.253 1.00 90.12 142 PRO A CA 1
ATOM 1111 C C . PRO A 1 142 ? 10.429 -6.948 -9.604 1.00 90.12 142 PRO A C 1
ATOM 1113 O O . PRO A 1 142 ? 10.016 -7.427 -10.663 1.00 90.12 142 PRO A O 1
ATOM 1116 N N . TYR A 1 143 ? 11.328 -5.969 -9.573 1.00 86.25 143 TYR A N 1
ATOM 1117 C CA . TYR A 1 143 ? 11.989 -5.414 -10.750 1.00 86.25 143 TYR A CA 1
ATOM 1118 C C . TYR A 1 143 ? 13.411 -4.952 -10.413 1.00 86.25 143 TYR A C 1
ATOM 1120 O O . TYR A 1 143 ? 13.745 -4.740 -9.249 1.00 86.25 143 TYR A O 1
ATOM 1128 N N . CYS A 1 144 ? 14.257 -4.807 -11.435 1.00 85.75 144 CYS A N 1
ATOM 1129 C CA . CYS A 1 144 ? 15.604 -4.269 -11.252 1.00 85.75 144 CYS A CA 1
ATOM 1130 C C . CYS A 1 144 ? 15.617 -2.751 -11.364 1.00 85.75 144 CYS A C 1
ATOM 1132 O O . CYS A 1 144 ? 15.178 -2.200 -12.384 1.00 85.75 144 CYS A O 1
ATOM 1134 N N . VAL A 1 145 ? 16.196 -2.113 -10.355 1.00 84.62 145 VAL A N 1
ATOM 1135 C CA . VAL A 1 145 ? 16.483 -0.682 -10.313 1.00 84.62 145 VAL A CA 1
ATOM 1136 C C . VAL A 1 145 ? 17.899 -0.467 -10.837 1.00 84.62 145 VAL A C 1
ATOM 1138 O O . VAL A 1 145 ? 18.830 -1.125 -10.386 1.00 84.62 145 VAL A O 1
ATOM 1141 N N . CYS A 1 146 ? 18.047 0.416 -11.820 1.00 79.56 146 CYS A N 1
ATOM 1142 C CA . CYS A 1 146 ? 19.332 0.823 -12.402 1.00 79.56 146 CYS A CA 1
ATOM 1143 C C . CYS A 1 146 ? 19.660 2.298 -12.152 1.00 79.56 146 CYS A C 1
ATOM 1145 O O . CYS A 1 146 ? 20.752 2.745 -12.483 1.00 79.56 146 CYS A O 1
ATOM 1147 N N . GLU A 1 147 ? 18.695 3.059 -11.650 1.00 80.62 147 GLU A N 1
ATOM 1148 C CA . GLU A 1 147 ? 18.830 4.473 -11.334 1.00 80.62 147 GLU A CA 1
ATOM 1149 C C . GLU A 1 147 ? 17.934 4.734 -10.131 1.00 80.62 147 GLU A C 1
ATOM 1151 O O . GLU A 1 147 ? 16.728 4.482 -10.207 1.00 80.62 147 GLU A O 1
ATOM 1156 N N . GLU A 1 148 ? 18.523 5.162 -9.017 1.00 76.62 148 GLU A N 1
ATOM 1157 C CA . GLU A 1 148 ? 17.757 5.575 -7.842 1.00 76.62 148 GLU A CA 1
ATOM 1158 C C . GLU A 1 148 ? 16.748 6.666 -8.241 1.00 76.62 148 GLU A C 1
ATOM 1160 O O . GLU A 1 148 ? 17.113 7.615 -8.941 1.00 76.62 148 GLU A O 1
ATOM 1165 N N . PRO A 1 149 ? 15.468 6.554 -7.849 1.00 73.25 149 PRO A N 1
ATOM 1166 C CA . PRO A 1 149 ? 14.520 7.645 -8.031 1.00 73.25 149 PRO A CA 1
ATOM 1167 C C . PRO A 1 149 ? 14.989 8.908 -7.296 1.00 73.25 149 PRO A C 1
ATOM 1169 O O . PRO A 1 149 ? 15.110 8.893 -6.074 1.00 73.25 149 PRO A O 1
ATOM 1172 N N . GLU A 1 150 ? 15.191 10.011 -8.026 1.00 71.06 150 GLU A N 1
ATOM 1173 C CA . GLU A 1 150 ? 15.552 11.313 -7.437 1.00 71.06 150 GLU A CA 1
ATOM 1174 C C . GLU A 1 150 ? 14.461 11.841 -6.482 1.00 71.06 150 GLU A C 1
ATOM 1176 O O . GLU A 1 150 ? 14.775 12.375 -5.421 1.00 71.06 150 GLU A O 1
ATOM 1181 N N . ASP A 1 151 ? 13.186 11.614 -6.818 1.00 70.81 151 ASP A N 1
ATOM 1182 C CA . ASP A 1 151 ? 12.014 12.123 -6.092 1.00 70.81 151 ASP A CA 1
ATOM 1183 C C . ASP A 1 151 ? 11.221 10.990 -5.422 1.00 70.81 151 ASP A C 1
ATOM 1185 O O . ASP A 1 151 ? 10.0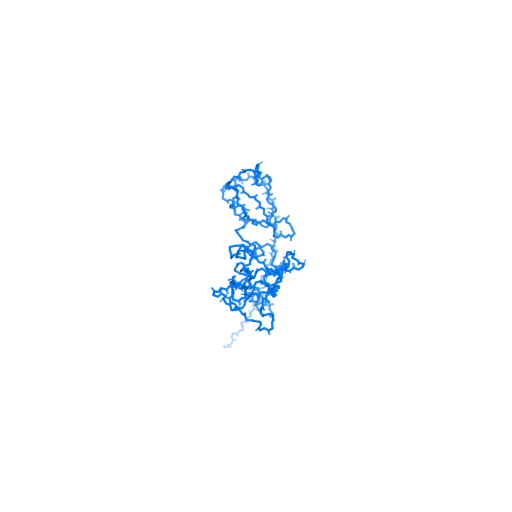44 10.771 -5.709 1.00 70.81 151 ASP A O 1
ATOM 1189 N N . ARG A 1 152 ? 11.867 10.208 -4.550 1.00 78.88 152 ARG A N 1
ATOM 1190 C CA . ARG A 1 152 ? 11.155 9.182 -3.776 1.00 78.88 152 ARG A CA 1
ATOM 1191 C C . ARG A 1 152 ? 10.256 9.837 -2.720 1.00 78.88 152 ARG A C 1
ATOM 1193 O O . ARG A 1 152 ? 10.740 10.291 -1.685 1.00 78.88 152 ARG A O 1
ATOM 1200 N N . ASP A 1 153 ? 8.951 9.796 -2.960 1.00 84.25 153 ASP A N 1
ATOM 1201 C CA . ASP A 1 153 ? 7.899 10.290 -2.064 1.00 84.25 153 ASP A CA 1
ATOM 1202 C C . ASP A 1 153 ? 6.760 9.264 -1.860 1.00 84.25 153 ASP A C 1
ATOM 1204 O O . ASP A 1 153 ? 6.797 8.149 -2.389 1.00 84.25 153 ASP A O 1
ATOM 1208 N N . ASP A 1 154 ? 5.717 9.649 -1.116 1.00 80.94 154 ASP A N 1
ATOM 1209 C CA . ASP A 1 154 ? 4.550 8.801 -0.805 1.00 80.94 154 ASP A CA 1
ATOM 1210 C C . ASP A 1 154 ? 3.659 8.482 -2.027 1.00 80.94 154 ASP A C 1
ATOM 1212 O O . ASP A 1 154 ? 2.711 7.694 -1.932 1.00 80.94 154 ASP A O 1
ATOM 1216 N N . THR A 1 155 ? 3.958 9.070 -3.192 1.00 86.88 155 THR A N 1
ATOM 1217 C CA . THR A 1 155 ? 3.286 8.821 -4.482 1.00 86.88 155 THR A CA 1
ATOM 1218 C C . THR A 1 155 ? 4.086 7.885 -5.390 1.00 86.88 155 THR A C 1
ATOM 1220 O O . THR A 1 155 ? 3.620 7.453 -6.454 1.00 86.88 155 THR A O 1
ATOM 1223 N N . THR A 1 156 ? 5.299 7.532 -4.972 1.00 91.25 156 THR A N 1
ATOM 1224 C CA . THR A 1 156 ? 6.226 6.729 -5.757 1.00 91.25 156 THR A CA 1
ATOM 1225 C C . THR A 1 156 ? 5.910 5.241 -5.605 1.00 91.25 156 THR A C 1
ATOM 1227 O O . THR A 1 156 ? 5.936 4.694 -4.506 1.00 91.25 156 THR A O 1
ATOM 1230 N N . ASN A 1 157 ? 5.651 4.549 -6.720 1.00 94.00 157 ASN A N 1
ATOM 1231 C CA . ASN A 1 157 ? 5.423 3.098 -6.732 1.00 94.00 157 ASN A CA 1
ATOM 1232 C C . ASN A 1 157 ? 6.754 2.331 -6.681 1.00 94.00 157 ASN A C 1
ATOM 1234 O O . ASN A 1 157 ? 7.212 1.775 -7.682 1.00 94.00 157 ASN A O 1
ATOM 1238 N N . TYR A 1 158 ? 7.407 2.392 -5.523 1.00 92.25 158 TYR A N 1
ATOM 1239 C CA . TYR A 1 158 ? 8.724 1.828 -5.249 1.00 92.25 158 TYR A CA 1
ATOM 1240 C C . TYR A 1 158 ? 8.781 1.334 -3.802 1.00 92.25 158 TYR A C 1
ATOM 1242 O O . TYR A 1 158 ? 8.536 2.092 -2.862 1.00 92.25 158 TYR A O 1
ATOM 1250 N N . TYR A 1 159 ? 9.192 0.084 -3.613 1.00 92.81 159 TYR A N 1
ATOM 1251 C CA . TYR A 1 159 ? 9.296 -0.543 -2.302 1.00 92.81 159 TYR A CA 1
ATOM 1252 C C . TYR A 1 159 ? 10.536 -1.433 -2.227 1.00 92.81 159 TYR A C 1
ATOM 1254 O O . TYR A 1 159 ? 10.829 -2.196 -3.142 1.00 92.81 159 TYR A O 1
ATOM 1262 N N . LEU A 1 160 ? 11.256 -1.385 -1.107 1.00 90.19 160 LEU A N 1
ATOM 1263 C CA . LEU A 1 160 ? 12.445 -2.222 -0.898 1.00 90.19 160 LEU A CA 1
ATOM 1264 C C . LEU A 1 160 ? 12.104 -3.688 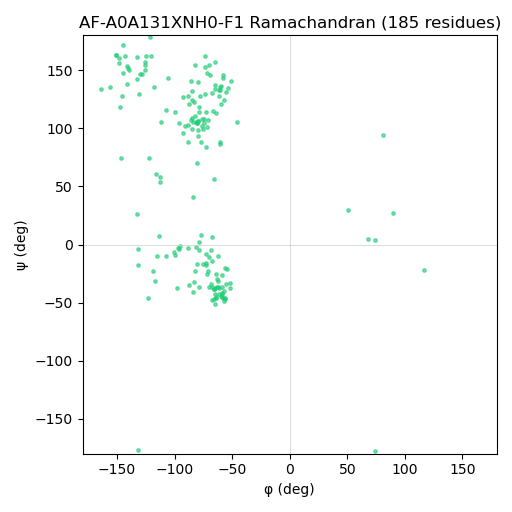-0.587 1.00 90.19 160 LEU A C 1
ATOM 1266 O O . LEU A 1 160 ? 12.966 -4.557 -0.687 1.00 90.19 160 LEU A O 1
ATOM 1270 N N . SER A 1 161 ? 10.858 -3.980 -0.206 1.00 92.69 161 SER A N 1
ATOM 1271 C CA . SER A 1 161 ? 10.404 -5.338 0.081 1.00 92.69 161 SER A CA 1
ATOM 1272 C C . SER A 1 161 ? 9.000 -5.602 -0.450 1.00 92.69 161 SER A C 1
ATOM 1274 O O . SER A 1 161 ? 8.149 -4.712 -0.486 1.00 92.69 161 SER A O 1
ATOM 1276 N N . ASP A 1 162 ? 8.760 -6.868 -0.795 1.00 94.88 162 ASP A N 1
ATOM 1277 C CA . ASP A 1 162 ? 7.446 -7.394 -1.175 1.00 94.88 162 ASP A CA 1
ATOM 1278 C C . ASP A 1 162 ? 6.406 -7.134 -0.079 1.00 94.88 162 ASP A C 1
ATOM 1280 O O . ASP A 1 162 ? 5.336 -6.597 -0.330 1.00 94.88 162 ASP A O 1
ATOM 1284 N N . SER A 1 163 ? 6.778 -7.409 1.176 1.00 95.94 163 SER A N 1
ATOM 1285 C CA . SER A 1 163 ? 5.898 -7.241 2.334 1.00 95.94 163 SER A CA 1
ATOM 1286 C C . SER A 1 163 ? 5.453 -5.799 2.562 1.00 95.94 163 SER A C 1
ATOM 1288 O O . SER A 1 163 ? 4.324 -5.576 2.985 1.00 95.94 163 SER A O 1
ATOM 1290 N N . PHE A 1 164 ? 6.327 -4.822 2.307 1.00 95.19 164 PHE A N 1
ATOM 1291 C CA . PHE A 1 164 ? 5.988 -3.413 2.487 1.00 95.19 164 PHE A CA 1
ATOM 1292 C C . PHE A 1 164 ? 5.146 -2.901 1.314 1.00 95.19 164 PHE A C 1
ATOM 1294 O O . PHE A 1 164 ? 4.183 -2.173 1.525 1.00 95.19 164 PHE A O 1
ATOM 1301 N N . CYS A 1 165 ? 5.430 -3.373 0.097 1.00 96.81 165 CYS A N 1
ATOM 1302 C CA . CYS A 1 165 ? 4.555 -3.150 -1.049 1.00 96.81 165 CYS A CA 1
ATOM 1303 C C . CYS A 1 165 ? 3.138 -3.705 -0.799 1.00 96.81 165 CYS A C 1
ATOM 1305 O O . CYS A 1 165 ? 2.150 -3.010 -1.033 1.00 96.81 165 CYS A O 1
ATOM 1307 N N . ASP A 1 166 ? 3.020 -4.929 -0.279 1.00 97.62 166 ASP A N 1
ATOM 1308 C CA . ASP A 1 166 ? 1.723 -5.545 0.019 1.00 97.62 166 ASP A CA 1
ATOM 1309 C C . ASP A 1 166 ? 1.009 -4.845 1.187 1.00 97.62 166 ASP A C 1
ATOM 1311 O O . ASP A 1 166 ? -0.213 -4.718 1.171 1.00 97.62 166 ASP A O 1
ATOM 1315 N N . PHE A 1 167 ? 1.746 -4.336 2.177 1.00 97.19 167 PHE A N 1
ATOM 1316 C CA . PHE A 1 167 ? 1.189 -3.535 3.273 1.00 97.19 167 PHE A CA 1
ATOM 1317 C C . PHE A 1 167 ? 0.555 -2.217 2.785 1.00 97.19 167 PHE A C 1
ATOM 1319 O O . PHE A 1 167 ? -0.490 -1.802 3.294 1.00 97.19 167 PHE A O 1
ATOM 1326 N N . GLU A 1 168 ? 1.155 -1.589 1.771 1.00 96.69 168 GLU A N 1
ATOM 1327 C CA . GLU A 1 168 ? 0.719 -0.309 1.193 1.00 96.69 168 GLU A CA 1
ATOM 1328 C C . GLU A 1 168 ? -0.338 -0.466 0.084 1.00 96.69 168 GLU A C 1
ATOM 1330 O O . GLU A 1 168 ? -1.233 0.370 -0.063 1.00 96.69 168 GLU A O 1
ATOM 1335 N N . CYS A 1 169 ? -0.246 -1.530 -0.718 1.00 97.81 169 CYS A N 1
ATOM 1336 C CA . CYS A 1 169 ? -1.011 -1.674 -1.961 1.00 97.81 169 CYS A CA 1
ATOM 1337 C C . CYS A 1 169 ? -1.722 -3.022 -2.129 1.00 97.81 169 CYS A C 1
ATOM 1339 O O . CYS A 1 169 ? -2.459 -3.211 -3.104 1.00 97.81 169 CYS A O 1
ATOM 1341 N N . GLY A 1 170 ? -1.544 -3.965 -1.203 1.00 96.50 170 GLY A N 1
ATOM 1342 C CA . GLY A 1 170 ? -2.213 -5.263 -1.232 1.00 96.50 170 GLY A CA 1
ATOM 1343 C C . GLY A 1 170 ? -3.734 -5.117 -1.340 1.00 96.50 170 GLY A C 1
ATOM 1344 O O . GLY A 1 170 ? -4.348 -4.279 -0.688 1.00 96.50 170 GLY A O 1
ATOM 1345 N N . GLY A 1 171 ? -4.366 -5.899 -2.219 1.00 94.81 171 GLY A N 1
ATOM 1346 C CA . GLY A 1 171 ? -5.820 -5.842 -2.430 1.00 94.81 171 GLY A CA 1
ATOM 1347 C C . GLY A 1 171 ? -6.336 -4.620 -3.211 1.00 94.81 171 GLY A C 1
ATOM 1348 O O . GLY A 1 171 ? -7.552 -4.453 -3.368 1.00 94.81 171 GLY A O 1
ATOM 1349 N N . TYR A 1 172 ? -5.451 -3.747 -3.715 1.00 96.50 172 TYR A N 1
ATOM 1350 C CA . TYR A 1 172 ? -5.851 -2.540 -4.448 1.00 96.50 172 TYR A CA 1
ATOM 1351 C C . TYR A 1 172 ? -6.697 -2.849 -5.691 1.00 96.50 172 TYR A C 1
ATOM 1353 O O . TYR A 1 172 ? -7.709 -2.188 -5.946 1.00 96.50 172 TYR A O 1
ATOM 1361 N N . LYS A 1 173 ? -6.324 -3.869 -6.470 1.00 95.06 173 LYS A N 1
ATOM 1362 C CA . LYS A 1 173 ? -7.059 -4.265 -7.681 1.00 95.06 173 LYS A CA 1
ATOM 1363 C C . LYS A 1 173 ? -8.515 -4.630 -7.371 1.00 95.06 173 LYS A C 1
ATOM 1365 O O . LYS A 1 173 ? -9.429 -4.169 -8.061 1.00 95.06 173 LYS A O 1
ATOM 1370 N N . GLU A 1 174 ? -8.744 -5.408 -6.319 1.00 94.50 174 GLU A N 1
ATOM 1371 C CA . GLU A 1 174 ? -10.067 -5.816 -5.847 1.00 94.50 174 GLU A CA 1
ATOM 1372 C C . GLU A 1 174 ? -10.870 -4.610 -5.350 1.00 94.50 174 GLU A C 1
ATOM 1374 O O . GLU A 1 174 ? -12.053 -4.475 -5.682 1.00 94.50 174 GLU A O 1
ATOM 1379 N N . PHE A 1 175 ? -10.227 -3.705 -4.605 1.00 94.38 175 PHE A N 1
ATOM 1380 C CA . PHE A 1 175 ? -10.826 -2.443 -4.171 1.00 94.38 175 PHE A CA 1
ATOM 1381 C C . PHE A 1 175 ? -11.321 -1.612 -5.365 1.00 94.38 175 PHE A C 1
ATOM 1383 O O . PHE A 1 175 ? -12.485 -1.201 -5.400 1.00 94.38 175 PHE A O 1
ATOM 1390 N N . LYS A 1 176 ? -10.494 -1.423 -6.400 1.00 93.75 176 LYS A N 1
ATOM 1391 C CA . LYS A 1 176 ? -10.888 -0.657 -7.595 1.00 93.75 176 LYS A CA 1
ATOM 1392 C C . LYS A 1 176 ? -12.022 -1.312 -8.374 1.00 93.75 176 LYS A C 1
ATOM 1394 O O . LYS A 1 176 ? -12.898 -0.597 -8.867 1.00 93.75 176 LYS A O 1
ATOM 1399 N N . ALA A 1 177 ? -12.042 -2.642 -8.458 1.00 92.12 177 ALA A N 1
ATOM 1400 C CA . ALA A 1 177 ? -13.142 -3.370 -9.083 1.00 92.12 177 ALA A CA 1
ATOM 1401 C C . ALA A 1 177 ? -14.476 -3.124 -8.352 1.00 92.12 177 ALA A C 1
ATOM 1403 O O . ALA A 1 177 ? -15.486 -2.854 -9.005 1.00 92.12 177 ALA A O 1
ATOM 1404 N N . GLN A 1 178 ? -14.470 -3.132 -7.015 1.00 90.38 178 GLN A N 1
ATOM 1405 C CA . GLN A 1 178 ? -15.657 -2.853 -6.195 1.00 90.38 178 GLN A CA 1
ATOM 1406 C C . GLN A 1 178 ? -16.152 -1.415 -6.384 1.00 90.38 178 GLN A C 1
ATOM 1408 O O . GLN A 1 178 ? -17.334 -1.199 -6.647 1.00 90.38 178 GLN A O 1
ATOM 1413 N N . VAL A 1 179 ? -15.249 -0.428 -6.352 1.00 88.88 179 VAL A N 1
ATOM 1414 C CA . VAL A 1 179 ? -15.606 0.981 -6.599 1.00 88.88 179 VAL A CA 1
ATOM 1415 C C . VAL A 1 179 ? -16.227 1.165 -7.989 1.00 88.88 179 VAL A C 1
ATOM 1417 O O . VAL A 1 179 ? -17.214 1.887 -8.139 1.00 88.88 179 VAL A O 1
ATOM 1420 N N . ALA A 1 180 ? -15.681 0.508 -9.017 1.00 88.50 180 ALA A N 1
ATOM 1421 C CA . ALA A 1 180 ? -16.220 0.578 -10.374 1.00 88.50 180 ALA A CA 1
ATOM 1422 C C . ALA A 1 180 ? -17.618 -0.058 -10.489 1.00 88.50 180 ALA A C 1
ATOM 1424 O O . ALA A 1 180 ? -18.473 0.479 -11.195 1.00 88.50 180 ALA A O 1
ATOM 1425 N N . GLN A 1 181 ? -17.866 -1.171 -9.793 1.00 86.44 181 GLN A N 1
ATOM 1426 C CA . GLN A 1 181 ? -19.179 -1.821 -9.750 1.00 86.44 181 GLN A CA 1
ATOM 1427 C C . GLN A 1 181 ? -20.225 -0.943 -9.056 1.00 86.44 181 GLN A C 1
ATOM 1429 O O . GLN A 1 181 ? -21.289 -0.717 -9.628 1.00 86.44 181 GLN A O 1
ATOM 1434 N N . SER A 1 182 ? -19.906 -0.370 -7.891 1.00 82.94 182 SER A N 1
ATOM 1435 C CA . SER A 1 182 ? -20.826 0.512 -7.159 1.00 82.94 182 SER A CA 1
ATOM 1436 C C . SER A 1 182 ? -21.244 1.735 -7.979 1.00 82.94 182 SER A C 1
ATOM 1438 O O . SER A 1 182 ? -22.407 2.128 -7.945 1.00 82.94 182 SER A O 1
ATOM 1440 N N . LYS A 1 183 ? -20.329 2.302 -8.779 1.00 82.00 183 LYS A N 1
ATOM 1441 C CA . LYS A 1 183 ? -20.646 3.417 -9.689 1.00 82.00 183 LYS A CA 1
ATOM 1442 C C . LYS A 1 183 ? -21.608 3.016 -10.809 1.00 82.00 183 LYS A C 1
ATOM 1444 O O . LYS A 1 183 ? -22.479 3.804 -11.163 1.00 82.00 183 LYS A O 1
ATOM 1449 N N . ARG A 1 184 ? -21.469 1.802 -11.354 1.00 80.69 184 ARG A N 1
ATOM 1450 C CA . ARG A 1 184 ? -22.358 1.285 -12.409 1.00 80.69 184 ARG A CA 1
ATOM 1451 C C . ARG A 1 184 ? -23.761 0.985 -11.897 1.00 80.69 184 ARG A C 1
ATOM 1453 O O . ARG A 1 184 ? -24.706 1.229 -12.623 1.00 80.69 184 ARG A O 1
ATOM 1460 N N . SER A 1 185 ? -23.895 0.483 -10.671 1.00 77.50 185 SER A N 1
ATOM 1461 C CA . SER A 1 185 ? -25.206 0.198 -10.067 1.00 77.50 185 SER A CA 1
ATOM 1462 C C . SER A 1 185 ? -25.975 1.457 -9.649 1.00 77.50 185 SER A C 1
ATOM 1464 O O . SER A 1 185 ? -27.174 1.381 -9.408 1.00 77.50 185 SER A O 1
ATOM 1466 N N . ALA A 1 186 ? -25.285 2.593 -9.520 1.00 69.19 186 ALA A N 1
ATOM 1467 C CA . ALA A 1 186 ? -25.869 3.881 -9.153 1.00 69.19 186 ALA A CA 1
ATOM 1468 C C . ALA A 1 186 ? -26.185 4.789 -10.362 1.00 69.19 186 ALA A C 1
ATOM 1470 O O . ALA A 1 186 ? -26.700 5.887 -10.158 1.00 69.19 186 ALA A O 1
ATOM 1471 N N . SER A 1 187 ? -25.842 4.358 -11.584 1.00 60.75 187 SER A N 1
ATOM 1472 C CA . SER A 1 187 ? -26.108 5.068 -12.849 1.00 60.75 187 SER A CA 1
ATOM 1473 C C . SER A 1 187 ? -27.274 4.427 -13.593 1.00 60.75 187 SER A C 1
ATOM 1475 O O . SER A 1 187 ? -28.036 5.183 -14.231 1.00 60.75 187 SER A O 1
#

Sequence (187 aa):
ARDVITLIASYTLMTLVLTDQRAASVMKNTNSEPTCMKPEGKLYDSLDDIHLKLRYIFDGEECTTVLVKPERVDETFPDRISCIKMCNPGQDTTSCTNRPPGACRKDKGQDVNPLTCETIYSRFEDPYVAYYYNTTVGKCTPYCVCEEPEDRDDTTNYYLSDSFCDFECGGYKEFKAQVAQSKRSAS

pLDDT: mean 79.22, std 19.53, range [36.34, 97.81]

Secondary structure (DSSP, 8-state):
-----------------------------SS----SSPPPS-S-S-TT-TT-EEEEEE-SSSEEEEEE-GGGGGGSBSSHHHHHHHH-TTS--GGGTSPPTTBTTTTTT-----S-GGG---TTS--EEEEEEETTTTEEEEEEESS--TT--TT---BSSHHHHHHHHTTHHHHHHHHHHHHHHT-